Protein AF-A0A520AM72-F1 (afdb_monomer_lite)

Structure (mmCIF, N/CA/C/O backbone):
data_AF-A0A520AM72-F1
#
_entry.id   AF-A0A520AM72-F1
#
loop_
_atom_site.group_PDB
_atom_site.id
_atom_site.type_symbol
_atom_site.label_atom_id
_atom_site.label_alt_id
_atom_site.label_comp_id
_atom_site.label_asym_id
_atom_site.label_entity_id
_atom_site.label_seq_id
_atom_site.pdbx_PDB_ins_code
_atom_site.Cartn_x
_atom_site.Cartn_y
_atom_site.Cartn_z
_atom_site.occupancy
_atom_site.B_iso_or_equiv
_atom_site.auth_seq_id
_atom_site.auth_comp_id
_atom_site.auth_asym_id
_atom_site.auth_atom_id
_atom_site.pdbx_PDB_model_num
ATOM 1 N N . LEU A 1 1 ? 6.305 1.285 -14.650 1.00 47.38 1 LEU A N 1
ATOM 2 C CA . LEU A 1 1 ? 7.016 0.150 -15.272 1.00 47.38 1 LEU A CA 1
ATOM 3 C C . LEU A 1 1 ? 8.089 0.699 -16.188 1.00 47.38 1 LEU A C 1
ATOM 5 O O . LEU A 1 1 ? 7.804 1.545 -17.027 1.00 47.38 1 LEU A O 1
ATOM 9 N N . VAL A 1 2 ? 9.325 0.307 -15.918 1.00 43.81 2 VAL A N 1
ATOM 10 C CA . VAL A 1 2 ? 10.509 0.691 -16.690 1.00 43.81 2 VAL A CA 1
ATOM 11 C C . VAL A 1 2 ? 10.411 -0.050 -18.014 1.00 43.81 2 VAL A C 1
ATOM 13 O O . VAL A 1 2 ? 10.198 -1.259 -17.993 1.00 43.81 2 VAL A O 1
ATOM 16 N N . GLY A 1 3 ? 10.439 0.654 -19.143 1.00 50.91 3 GLY A N 1
ATOM 17 C CA . GLY A 1 3 ? 10.278 -0.025 -20.426 1.00 50.91 3 GLY A CA 1
ATOM 18 C C . GLY A 1 3 ? 11.421 -0.988 -20.712 1.00 50.91 3 GLY A C 1
ATOM 19 O O . GLY A 1 3 ? 12.532 -0.843 -20.198 1.00 50.91 3 GLY A O 1
ATOM 20 N N . THR A 1 4 ? 11.113 -1.985 -21.527 1.00 55.72 4 THR A N 1
ATOM 21 C CA . THR A 1 4 ? 12.073 -2.993 -21.966 1.00 55.72 4 THR A CA 1
ATOM 22 C C . THR A 1 4 ? 12.880 -2.426 -23.128 1.00 55.72 4 THR A C 1
ATOM 24 O O . THR A 1 4 ? 12.304 -1.899 -24.081 1.00 55.72 4 THR A O 1
ATOM 27 N N . ILE A 1 5 ? 14.210 -2.524 -23.054 1.00 52.56 5 ILE A N 1
ATOM 28 C CA . ILE A 1 5 ? 15.082 -2.273 -24.205 1.00 52.56 5 ILE A CA 1
ATOM 29 C C . ILE A 1 5 ? 15.359 -3.601 -24.890 1.00 52.56 5 ILE A C 1
ATOM 31 O O . ILE A 1 5 ? 15.823 -4.545 -24.253 1.00 52.56 5 ILE A O 1
ATOM 35 N N . VAL A 1 6 ? 15.103 -3.643 -26.193 1.00 55.22 6 VAL A N 1
ATOM 36 C CA . VAL A 1 6 ? 15.350 -4.807 -27.040 1.00 55.22 6 VAL A CA 1
ATOM 37 C C . VAL A 1 6 ? 16.524 -4.483 -27.952 1.00 55.22 6 VAL A C 1
ATOM 39 O O . VAL A 1 6 ? 16.457 -3.572 -28.777 1.00 55.22 6 VAL A O 1
ATOM 42 N N . ILE A 1 7 ? 17.627 -5.214 -27.794 1.00 53.94 7 ILE A N 1
ATOM 43 C CA . ILE A 1 7 ? 18.828 -5.036 -28.614 1.00 53.94 7 ILE A CA 1
ATOM 44 C C . ILE A 1 7 ? 18.914 -6.220 -29.572 1.00 53.94 7 ILE A C 1
ATOM 46 O O . ILE A 1 7 ? 19.130 -7.347 -29.137 1.00 53.94 7 ILE A O 1
ATOM 50 N N . ASN A 1 8 ? 18.761 -5.969 -30.876 1.00 53.03 8 ASN A N 1
ATOM 51 C CA . ASN A 1 8 ? 19.002 -6.979 -31.904 1.00 53.03 8 ASN A CA 1
ATOM 52 C C . ASN A 1 8 ? 20.396 -6.766 -32.526 1.00 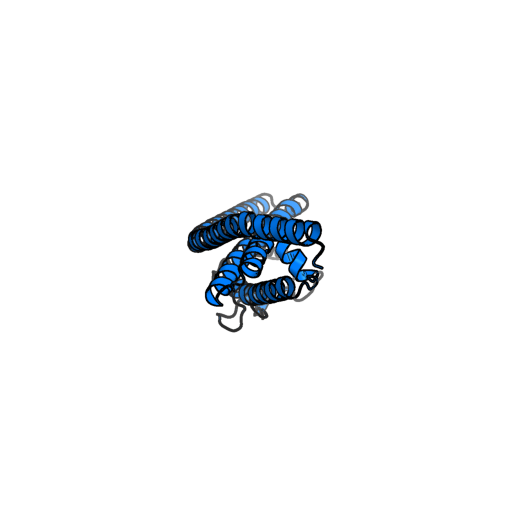53.03 8 ASN A C 1
ATOM 54 O O . ASN A 1 8 ? 20.559 -5.868 -33.353 1.00 53.03 8 ASN A O 1
ATOM 58 N N . PRO A 1 9 ? 21.400 -7.594 -32.188 1.00 50.09 9 PRO A N 1
ATOM 59 C CA . PRO A 1 9 ? 22.767 -7.428 -32.683 1.00 50.09 9 PRO A CA 1
ATOM 60 C C . PRO A 1 9 ? 22.951 -7.800 -34.166 1.00 50.09 9 PRO A C 1
ATOM 62 O O . PRO A 1 9 ? 24.018 -7.550 -34.719 1.00 50.09 9 PRO A O 1
ATOM 65 N N . LYS A 1 10 ? 21.951 -8.409 -34.823 1.00 51.31 10 LYS A N 1
ATOM 66 C CA . LYS A 1 10 ? 21.994 -8.772 -36.256 1.00 51.31 10 LYS A CA 1
ATOM 67 C C . LYS A 1 10 ? 21.312 -7.749 -37.166 1.00 51.31 10 LYS A C 1
ATOM 69 O O . LYS A 1 10 ? 21.341 -7.910 -38.385 1.00 51.31 10 LYS A O 1
ATOM 74 N N . ALA A 1 11 ? 20.668 -6.735 -36.599 1.00 52.75 11 ALA A N 1
ATOM 75 C CA . ALA A 1 11 ? 20.042 -5.683 -37.379 1.00 52.75 11 ALA A CA 1
ATOM 76 C C . ALA A 1 11 ? 21.116 -4.716 -37.930 1.00 52.75 11 ALA A C 1
ATOM 78 O O . ALA A 1 11 ? 22.141 -4.510 -37.275 1.00 52.75 11 ALA A O 1
ATOM 79 N N . PRO A 1 12 ? 20.932 -4.143 -39.137 1.00 45.81 12 PRO A N 1
ATOM 80 C CA . PRO A 1 12 ? 21.894 -3.201 -39.699 1.00 45.81 12 PRO A CA 1
ATOM 81 C C . PRO A 1 12 ? 22.111 -2.021 -38.740 1.00 45.81 12 PRO A C 1
ATOM 83 O O . PRO A 1 12 ? 21.188 -1.619 -38.030 1.00 45.81 12 PRO A O 1
ATOM 86 N N . ALA A 1 13 ? 23.354 -1.530 -38.696 1.00 41.31 13 ALA A N 1
ATOM 87 C CA . ALA A 1 13 ? 23.869 -0.588 -37.702 1.00 41.31 13 ALA A CA 1
ATOM 88 C C . ALA A 1 13 ? 22.845 0.483 -37.274 1.00 41.31 13 ALA A C 1
ATOM 90 O O . ALA A 1 13 ? 22.350 1.244 -38.104 1.00 41.31 13 ALA A O 1
ATOM 91 N N . GLY A 1 14 ? 22.551 0.537 -35.970 1.00 47.72 14 GLY A N 1
ATOM 92 C CA . GLY A 1 14 ? 21.686 1.557 -35.366 1.00 47.72 14 GLY A CA 1
ATOM 93 C C . GLY A 1 14 ? 20.231 1.151 -35.103 1.00 47.72 14 GLY A C 1
ATOM 94 O O . GLY A 1 14 ? 19.460 1.971 -34.611 1.00 47.72 14 GLY A O 1
ATOM 95 N N . ALA A 1 15 ? 19.824 -0.091 -35.371 1.00 43.62 15 ALA A N 1
ATOM 96 C CA . ALA A 1 15 ? 18.464 -0.540 -35.072 1.00 43.62 15 ALA A CA 1
ATOM 97 C C . ALA A 1 15 ? 18.284 -0.890 -33.584 1.00 43.62 15 ALA A C 1
ATOM 99 O O . ALA A 1 15 ? 18.264 -2.050 -33.168 1.00 43.62 15 ALA A O 1
ATOM 100 N N . ILE A 1 16 ? 18.104 0.152 -32.781 1.00 45.25 16 ILE A N 1
ATOM 101 C CA . ILE A 1 16 ? 17.374 0.068 -31.520 1.00 45.25 16 ILE A CA 1
ATOM 102 C C . ILE A 1 16 ? 15.968 -0.416 -31.891 1.00 45.25 16 ILE A C 1
ATOM 104 O O . ILE A 1 16 ? 15.215 0.317 -32.535 1.00 45.25 16 ILE A O 1
ATOM 108 N N . VAL A 1 17 ? 15.600 -1.646 -31.528 1.00 48.41 17 VAL A N 1
ATOM 109 C CA . VAL A 1 17 ? 14.193 -2.050 -31.600 1.00 48.41 17 VAL A CA 1
ATOM 110 C C . VAL A 1 17 ? 13.544 -1.358 -30.408 1.00 48.41 17 VAL A C 1
ATOM 112 O O . VAL A 1 17 ? 13.888 -1.633 -29.262 1.00 48.41 17 VAL A O 1
ATOM 115 N N . GLY A 1 18 ? 12.765 -0.322 -30.717 1.00 51.56 18 GLY A N 1
ATOM 116 C CA . GLY A 1 18 ? 12.435 0.779 -29.819 1.00 51.56 18 GLY A CA 1
ATOM 117 C C . GLY A 1 18 ? 11.923 0.403 -28.429 1.00 51.56 18 GLY A C 1
ATOM 118 O O . GLY A 1 18 ? 11.493 -0.712 -28.146 1.00 51.56 18 GLY A O 1
ATOM 119 N N . PHE A 1 19 ? 11.937 1.408 -27.556 1.00 45.66 19 PHE A N 1
ATOM 120 C CA . PHE A 1 19 ? 11.311 1.347 -26.244 1.00 45.66 19 PHE A CA 1
ATOM 121 C C . PHE A 1 19 ? 9.829 0.991 -26.384 1.00 45.66 19 PHE A C 1
ATOM 123 O O . PHE A 1 19 ? 9.028 1.784 -26.876 1.00 45.66 19 PHE A O 1
ATOM 130 N N . VAL A 1 20 ? 9.459 -0.180 -25.884 1.00 52.84 20 VAL A N 1
ATOM 131 C CA . VAL A 1 20 ? 8.067 -0.527 -25.616 1.00 52.84 20 VAL A CA 1
ATOM 132 C C . VAL A 1 20 ? 7.936 -0.558 -24.105 1.00 52.84 20 VAL A C 1
ATOM 134 O O . VAL A 1 20 ? 8.040 -1.585 -23.436 1.00 52.84 20 VAL A O 1
ATOM 137 N N . GLY A 1 21 ? 7.810 0.629 -23.538 1.00 50.28 21 GLY A N 1
ATOM 138 C CA . GLY A 1 21 ? 7.417 0.780 -22.155 1.00 50.28 21 GLY A CA 1
ATOM 139 C C . GLY A 1 21 ? 6.032 1.374 -22.138 1.00 50.28 21 GLY A C 1
ATOM 140 O O . GLY A 1 21 ? 5.840 2.472 -22.668 1.00 50.28 21 GLY A O 1
ATOM 141 N N . PRO A 1 22 ? 5.062 0.729 -21.489 1.00 49.03 22 PRO A N 1
ATOM 142 C CA . PRO A 1 22 ? 3.846 1.426 -21.205 1.00 49.03 22 PRO A CA 1
ATOM 143 C C . PRO A 1 22 ? 4.160 2.297 -19.981 1.00 49.03 22 PRO A C 1
ATOM 145 O O . PRO A 1 22 ? 4.030 1.917 -18.820 1.00 49.03 22 PRO A O 1
ATOM 148 N N . ALA A 1 23 ? 4.611 3.516 -20.267 1.00 51.47 23 ALA A N 1
ATOM 149 C CA . ALA A 1 23 ? 4.392 4.646 -19.377 1.00 51.47 23 ALA A CA 1
ATOM 150 C C . ALA A 1 23 ? 2.932 5.134 -19.485 1.00 51.47 23 ALA A C 1
ATOM 152 O O . ALA A 1 23 ? 2.656 6.283 -19.152 1.00 51.47 23 ALA A O 1
ATOM 153 N N . GLU A 1 24 ? 2.012 4.295 -19.967 1.00 59.22 24 GLU A N 1
ATOM 154 C CA . GLU A 1 24 ? 0.586 4.581 -20.029 1.00 59.22 24 GLU A CA 1
ATOM 155 C C . GLU A 1 24 ? -0.032 4.459 -18.637 1.00 59.22 24 GLU A C 1
ATOM 157 O O . GLU A 1 24 ? 0.213 3.488 -17.915 1.00 59.22 24 GLU A O 1
ATOM 162 N N . ASP A 1 25 ? -0.867 5.437 -18.278 1.00 62.88 25 ASP A N 1
ATOM 163 C CA . ASP A 1 25 ? -1.688 5.394 -17.061 1.00 62.88 25 ASP A CA 1
ATOM 164 C C . ASP A 1 25 ? -2.482 4.081 -16.972 1.00 62.88 25 ASP A C 1
ATOM 166 O O . ASP A 1 25 ? -2.641 3.537 -15.884 1.00 62.88 25 ASP A O 1
ATOM 170 N N . ALA A 1 26 ? -2.855 3.507 -18.122 1.00 66.81 26 ALA A N 1
ATOM 171 C CA . ALA A 1 26 ? -3.554 2.232 -18.235 1.00 66.81 26 ALA A CA 1
ATOM 172 C C . ALA A 1 26 ? -2.883 1.084 -17.463 1.00 66.81 26 ALA A C 1
ATOM 174 O O . ALA A 1 26 ? -3.583 0.240 -16.916 1.00 66.81 26 ALA A O 1
ATOM 175 N N . VAL A 1 27 ? -1.551 1.051 -17.356 1.00 70.81 27 VAL A N 1
ATOM 176 C CA . VAL A 1 27 ? -0.841 -0.022 -16.638 1.00 70.81 27 VAL A CA 1
ATOM 177 C C . VAL A 1 27 ? -0.893 0.173 -15.136 1.00 70.81 27 VAL A C 1
ATOM 179 O O . VAL A 1 27 ? -1.081 -0.783 -14.395 1.00 70.81 27 VAL A O 1
ATOM 182 N N . VAL A 1 28 ? -0.704 1.411 -14.676 1.00 71.62 28 VAL A N 1
ATOM 183 C CA . VAL A 1 28 ? -0.787 1.744 -13.250 1.00 71.62 28 VAL A CA 1
ATOM 184 C C . VAL A 1 28 ? -2.216 1.503 -12.774 1.00 71.62 28 VAL A C 1
ATOM 186 O O . VAL A 1 28 ? -2.415 0.838 -11.762 1.00 71.62 28 VAL A O 1
ATOM 189 N N . THR A 1 29 ? -3.204 1.936 -13.557 1.00 73.19 29 THR A N 1
ATOM 190 C CA . THR A 1 29 ? -4.618 1.632 -13.329 1.00 73.19 29 THR A CA 1
ATOM 191 C C . THR A 1 29 ? -4.876 0.127 -13.353 1.00 73.19 29 THR A C 1
ATOM 193 O O . THR A 1 29 ? -5.493 -0.382 -12.428 1.00 73.19 29 THR A O 1
ATOM 196 N N . ALA A 1 30 ? -4.341 -0.620 -14.321 1.00 75.19 30 ALA A N 1
ATOM 197 C CA . ALA A 1 30 ? -4.505 -2.074 -14.369 1.00 75.19 30 ALA A CA 1
ATOM 198 C C . ALA A 1 30 ? -3.874 -2.801 -13.169 1.00 75.19 30 ALA A C 1
ATOM 200 O O . ALA A 1 30 ? -4.391 -3.826 -12.736 1.00 75.19 30 ALA A O 1
ATOM 201 N N . LEU A 1 31 ? -2.777 -2.291 -12.605 1.00 76.88 31 LEU A N 1
ATOM 202 C CA . LEU A 1 31 ? -2.176 -2.849 -11.389 1.00 76.88 31 LEU A CA 1
ATOM 203 C C . LEU A 1 31 ? -2.987 -2.497 -10.130 1.00 76.88 31 LEU A C 1
ATOM 205 O O . LEU A 1 31 ? -3.119 -3.328 -9.230 1.00 76.88 31 LEU A O 1
ATOM 209 N N . LEU A 1 32 ? -3.540 -1.283 -10.060 1.00 78.00 32 LEU A N 1
ATOM 210 C CA . LEU A 1 32 ? -4.334 -0.820 -8.919 1.00 78.00 32 LEU A CA 1
ATOM 211 C C . LEU A 1 32 ? -5.743 -1.427 -8.892 1.00 78.00 32 LEU A C 1
ATOM 213 O O . LEU A 1 32 ? -6.182 -1.873 -7.831 1.00 78.00 32 LEU A O 1
ATOM 217 N N . ASP A 1 33 ? -6.411 -1.491 -10.042 1.00 77.56 33 ASP A N 1
ATOM 218 C CA . ASP A 1 33 ? -7.829 -1.852 -10.182 1.00 77.56 33 ASP A CA 1
ATOM 219 C C . ASP A 1 33 ? -8.050 -3.229 -10.826 1.00 77.56 33 ASP A C 1
ATOM 221 O O . ASP A 1 33 ? -9.124 -3.814 -10.691 1.00 77.56 33 ASP A O 1
ATOM 225 N N . GLY A 1 34 ? -7.012 -3.810 -11.430 1.00 73.00 34 GLY A N 1
ATOM 226 C CA . GLY A 1 34 ? -7.108 -5.045 -12.205 1.00 73.00 34 GLY A CA 1
ATOM 227 C C . GLY A 1 34 ? -7.431 -4.766 -13.674 1.00 73.00 34 GLY A C 1
ATOM 228 O O . GLY A 1 34 ? -7.715 -3.638 -14.077 1.00 73.00 34 GLY A O 1
ATOM 229 N N . THR A 1 35 ? -7.388 -5.804 -14.510 1.00 68.06 35 THR A N 1
ATOM 230 C CA . THR A 1 35 ? -7.669 -5.682 -15.957 1.00 68.06 35 THR A CA 1
ATOM 231 C C . THR A 1 35 ? -9.119 -6.008 -16.313 1.00 68.06 35 THR A C 1
ATOM 233 O O . THR A 1 35 ? -9.476 -5.996 -17.486 1.00 68.06 35 THR A O 1
ATOM 236 N N . THR A 1 36 ? -9.970 -6.308 -15.327 1.00 61.28 36 THR A N 1
ATOM 237 C CA . THR A 1 36 ? -11.375 -6.705 -15.532 1.00 61.28 36 THR A CA 1
ATOM 238 C C . THR A 1 36 ? -12.307 -5.536 -15.847 1.00 61.28 36 THR A C 1
ATOM 240 O O . THR A 1 36 ? -13.358 -5.750 -16.444 1.00 61.28 36 THR A O 1
ATOM 243 N N . THR A 1 37 ? -11.937 -4.309 -15.475 1.00 56.50 37 THR A N 1
ATOM 244 C CA . THR A 1 37 ? -12.760 -3.099 -15.662 1.00 56.50 37 THR A CA 1
ATOM 245 C C . THR A 1 37 ? -12.100 -2.041 -16.552 1.00 56.50 37 THR A C 1
ATOM 247 O O . THR A 1 37 ? -12.641 -0.946 -16.692 1.00 56.50 37 THR A O 1
ATOM 250 N N . GLY A 1 38 ? -10.937 -2.337 -17.145 1.00 59.91 38 GLY A N 1
ATOM 251 C CA . GLY A 1 38 ? -10.097 -1.361 -17.848 1.00 59.91 38 GLY A CA 1
ATOM 252 C C . GLY A 1 38 ? -9.656 -1.784 -19.250 1.00 59.91 38 GLY A C 1
ATOM 253 O O . GLY A 1 38 ? -9.927 -2.891 -19.712 1.00 59.91 38 GLY A O 1
ATOM 254 N N . THR A 1 39 ? -8.959 -0.873 -19.934 1.00 59.47 39 THR A N 1
ATOM 255 C CA . THR A 1 39 ? -8.360 -1.117 -21.253 1.00 59.47 39 THR A CA 1
ATOM 256 C C . THR A 1 39 ? -7.348 -2.266 -21.168 1.00 59.47 39 THR A C 1
ATOM 258 O O . THR A 1 39 ? -6.504 -2.252 -20.268 1.00 59.47 39 THR A O 1
ATOM 261 N N . PRO A 1 40 ? -7.384 -3.248 -22.088 1.00 65.25 40 PRO A N 1
ATOM 262 C CA . PRO A 1 40 ? -6.429 -4.349 -22.095 1.00 65.25 40 PRO A CA 1
ATOM 263 C C . PRO A 1 40 ? -5.004 -3.816 -22.247 1.00 65.25 40 PRO A C 1
ATOM 265 O O . PRO A 1 40 ? -4.650 -3.215 -23.262 1.00 65.25 40 PRO A O 1
ATOM 268 N N . VAL A 1 41 ? -4.183 -4.051 -21.226 1.00 70.12 41 VAL A N 1
ATOM 269 C CA . VAL A 1 41 ? -2.775 -3.655 -21.222 1.00 70.12 41 VAL A CA 1
ATOM 270 C C . VAL A 1 41 ? -1.971 -4.708 -21.963 1.00 70.12 41 VAL A C 1
ATOM 272 O O . VAL A 1 41 ? -1.999 -5.887 -21.609 1.00 70.12 41 VAL A O 1
ATOM 275 N N . LYS A 1 42 ? -1.239 -4.285 -22.989 1.00 72.81 42 LYS A N 1
ATOM 276 C CA . LYS A 1 42 ? -0.311 -5.151 -23.710 1.00 72.81 42 LYS A CA 1
ATOM 277 C C . LYS A 1 42 ? 1.064 -5.084 -23.062 1.00 72.81 42 LYS A C 1
ATOM 279 O O . LYS A 1 42 ? 1.596 -4.004 -22.815 1.00 72.81 42 LYS A O 1
ATOM 284 N N . ILE A 1 43 ? 1.625 -6.251 -22.790 1.00 72.31 43 ILE A N 1
ATOM 285 C CA . ILE A 1 43 ? 2.997 -6.428 -22.337 1.00 72.31 43 ILE A CA 1
ATOM 286 C C . ILE A 1 43 ? 3.760 -7.224 -23.384 1.00 72.31 43 ILE A C 1
ATOM 288 O O . ILE A 1 43 ? 3.179 -7.984 -24.157 1.00 72.31 43 ILE A O 1
ATOM 292 N N . LEU A 1 44 ? 5.073 -7.053 -23.399 1.00 74.06 44 LEU A N 1
ATOM 293 C CA . LEU A 1 44 ? 5.932 -7.884 -24.222 1.00 74.06 44 LEU A CA 1
ATOM 294 C C . LEU A 1 44 ? 6.338 -9.131 -23.455 1.00 74.06 44 LEU A C 1
ATOM 296 O O . LEU A 1 44 ? 6.688 -9.059 -22.275 1.00 74.06 44 LEU A O 1
ATOM 300 N N . HIS A 1 45 ? 6.321 -10.254 -24.155 1.00 72.88 45 HIS A N 1
ATOM 301 C CA . HIS A 1 45 ? 6.717 -11.555 -23.656 1.00 72.88 45 HIS A CA 1
ATOM 302 C C . HIS A 1 45 ? 7.769 -12.162 -24.589 1.00 72.88 45 HIS A C 1
ATOM 304 O O . HIS A 1 45 ? 7.644 -12.082 -25.813 1.00 72.88 45 HIS A O 1
ATOM 310 N N . CYS A 1 46 ? 8.816 -12.742 -24.005 1.00 73.25 46 CYS A N 1
ATOM 311 C CA . CYS A 1 46 ? 9.756 -13.576 -24.746 1.00 73.25 46 CYS A CA 1
ATOM 312 C C . CYS A 1 46 ? 9.059 -14.881 -25.128 1.00 73.25 46 CYS A C 1
ATOM 314 O O . CYS A 1 46 ? 8.411 -15.484 -24.279 1.00 73.25 46 CYS A O 1
ATOM 316 N N . ASP A 1 47 ? 9.212 -15.327 -26.369 1.00 73.94 47 ASP A N 1
ATOM 317 C CA . ASP A 1 47 ? 8.789 -16.665 -26.789 1.00 73.94 47 ASP A CA 1
ATOM 318 C C . ASP A 1 47 ? 9.528 -17.782 -26.025 1.00 73.94 47 ASP A C 1
ATOM 320 O O . ASP A 1 47 ? 8.924 -18.789 -25.657 1.00 73.94 47 ASP A O 1
ATOM 324 N N . GLU A 1 48 ? 10.817 -17.575 -25.740 1.00 69.62 48 GLU A N 1
ATOM 325 C CA . GLU A 1 48 ? 11.696 -18.521 -25.051 1.00 69.62 48 GLU A CA 1
ATOM 326 C C . GLU A 1 48 ? 12.525 -17.845 -23.941 1.00 69.62 48 GLU A C 1
ATOM 328 O O . GLU A 1 48 ? 12.921 -16.682 -24.048 1.00 69.62 48 GLU A O 1
ATOM 333 N N . SER A 1 49 ? 12.828 -18.584 -22.865 1.00 68.00 49 SER A N 1
ATOM 334 C CA . SER A 1 49 ? 13.481 -18.045 -21.659 1.00 68.00 49 SER A CA 1
ATOM 335 C C . SER A 1 49 ? 14.990 -17.819 -21.777 1.00 68.00 49 SER A C 1
ATOM 337 O O . SER A 1 49 ? 15.535 -17.045 -20.996 1.00 68.00 49 SER A O 1
ATOM 339 N N . GLU A 1 50 ? 15.674 -18.509 -22.695 1.00 63.53 50 GLU A N 1
ATOM 340 C CA . GLU A 1 50 ? 17.140 -18.447 -22.795 1.00 63.53 50 GLU A CA 1
ATOM 341 C C . GLU A 1 50 ? 17.625 -17.399 -23.797 1.00 63.53 50 GLU A C 1
ATOM 343 O O . GLU A 1 50 ? 18.426 -16.535 -23.449 1.00 63.53 50 GLU A O 1
ATOM 348 N N . ALA A 1 51 ? 17.146 -17.463 -25.043 1.00 64.00 51 ALA A N 1
ATOM 349 C CA . ALA A 1 51 ? 17.646 -16.604 -26.111 1.00 64.00 51 ALA A CA 1
ATOM 350 C C . ALA A 1 51 ? 16.814 -15.320 -26.294 1.00 64.00 51 ALA A C 1
ATOM 352 O O . ALA A 1 51 ? 17.372 -14.317 -26.735 1.00 64.00 51 ALA A O 1
ATOM 353 N N . CYS A 1 52 ? 15.509 -15.346 -25.965 1.00 68.19 52 CYS A N 1
ATOM 354 C CA . CYS A 1 52 ? 14.539 -14.249 -26.138 1.00 68.19 52 CYS A CA 1
ATOM 355 C C . CYS A 1 52 ? 14.776 -13.425 -27.424 1.00 68.19 52 CYS A C 1
ATOM 357 O O . CYS A 1 52 ? 14.897 -12.199 -27.402 1.00 68.19 52 CYS A O 1
ATOM 359 N N . LEU A 1 53 ? 14.913 -14.113 -28.563 1.00 69.62 53 LEU A N 1
ATOM 360 C CA . LEU A 1 53 ? 15.243 -13.470 -29.840 1.00 69.62 53 LEU A CA 1
ATOM 361 C C . LEU A 1 53 ? 13.999 -12.996 -30.600 1.00 69.62 53 LEU A C 1
ATOM 363 O O . LEU A 1 53 ? 14.132 -12.126 -31.462 1.00 69.62 53 LEU A O 1
ATOM 367 N N . ASN A 1 54 ? 12.807 -13.51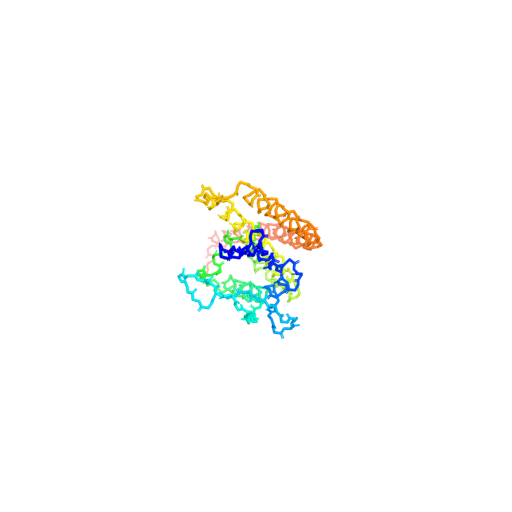3 -30.270 1.00 65.56 54 ASN A N 1
ATOM 368 C CA . ASN A 1 54 ? 11.543 -13.022 -30.810 1.00 65.56 54 ASN A CA 1
ATOM 369 C C . ASN A 1 54 ? 10.596 -12.637 -29.672 1.00 65.56 54 ASN A C 1
ATOM 371 O O . ASN A 1 54 ? 10.228 -13.442 -28.820 1.00 65.56 54 ASN A O 1
ATOM 375 N N . MET A 1 55 ? 10.162 -11.382 -29.670 1.00 69.56 55 MET A N 1
ATOM 376 C CA . MET A 1 55 ? 9.206 -10.895 -28.683 1.00 69.56 55 MET A CA 1
ATOM 377 C C . MET A 1 55 ? 7.803 -10.890 -29.266 1.00 69.56 55 MET A C 1
ATOM 379 O O . MET A 1 55 ? 7.581 -10.450 -30.393 1.00 69.56 55 MET A O 1
ATOM 383 N N . THR A 1 56 ? 6.853 -11.364 -28.471 1.00 74.88 56 THR A N 1
ATOM 384 C CA . THR A 1 56 ? 5.430 -11.375 -28.802 1.00 74.88 56 THR A CA 1
ATOM 385 C C . THR A 1 56 ? 4.670 -10.447 -27.860 1.00 74.88 56 THR A C 1
ATOM 387 O O . THR A 1 56 ? 5.086 -10.203 -26.726 1.00 74.88 56 THR A O 1
ATOM 390 N N . GLU A 1 57 ? 3.561 -9.881 -28.335 1.00 74.75 57 GLU A N 1
ATOM 391 C CA . GLU A 1 57 ? 2.650 -9.130 -27.475 1.00 74.75 57 GLU A CA 1
ATOM 392 C C . GLU A 1 57 ? 1.708 -10.098 -26.763 1.00 74.75 57 GLU A C 1
ATOM 394 O O . GLU A 1 57 ? 1.020 -10.897 -27.399 1.00 74.75 57 GLU A O 1
ATOM 399 N N . GLN A 1 58 ? 1.621 -9.977 -25.443 1.00 75.69 58 GLN A N 1
ATOM 400 C CA . GLN A 1 58 ? 0.634 -10.668 -24.632 1.00 75.69 58 GLN A CA 1
ATOM 401 C C . GLN A 1 58 ? -0.244 -9.643 -23.917 1.00 75.69 58 GLN A C 1
ATOM 403 O O . GLN A 1 58 ? 0.229 -8.633 -23.398 1.00 75.69 58 GLN A O 1
ATOM 408 N N . THR A 1 59 ? -1.547 -9.901 -23.861 1.00 76.00 59 THR A N 1
ATOM 409 C CA . THR A 1 59 ? -2.445 -9.110 -23.019 1.00 76.00 59 THR A CA 1
ATOM 410 C C . THR A 1 59 ? -2.280 -9.528 -21.564 1.00 76.00 59 THR A C 1
ATOM 412 O O . THR A 1 59 ? -2.429 -10.704 -21.226 1.00 76.00 59 THR A O 1
ATOM 415 N N . LEU A 1 60 ? -1.997 -8.558 -20.698 1.00 72.50 60 LEU A N 1
ATOM 416 C CA . LEU A 1 60 ? -1.974 -8.757 -19.260 1.00 72.50 60 LEU A CA 1
ATOM 417 C C . LEU A 1 60 ? -3.386 -9.116 -18.784 1.00 72.50 60 LEU A C 1
ATOM 419 O O . LEU A 1 60 ? -4.328 -8.351 -18.979 1.00 72.50 60 LEU A O 1
ATOM 423 N N . GLN A 1 61 ? -3.515 -10.277 -18.149 1.00 69.25 61 GLN A N 1
ATOM 424 C CA . GLN A 1 61 ? -4.710 -10.684 -17.414 1.00 69.25 61 GLN A CA 1
ATOM 425 C C . GLN A 1 61 ? -4.386 -10.544 -15.925 1.00 69.25 61 GLN A C 1
ATOM 427 O O . GLN A 1 61 ? -3.938 -11.494 -15.284 1.00 69.25 61 GLN A O 1
ATOM 432 N N . ALA A 1 62 ? -4.500 -9.330 -15.386 1.00 63.16 62 ALA A N 1
ATOM 433 C CA . ALA A 1 62 ? -4.311 -9.116 -13.959 1.00 63.16 62 ALA A CA 1
ATOM 434 C C . ALA A 1 62 ? -5.564 -9.591 -13.208 1.00 63.16 62 ALA A C 1
ATOM 436 O O . ALA A 1 62 ? -6.689 -9.297 -13.614 1.00 63.16 62 ALA A O 1
ATOM 437 N N . GLY A 1 63 ? -5.357 -10.329 -12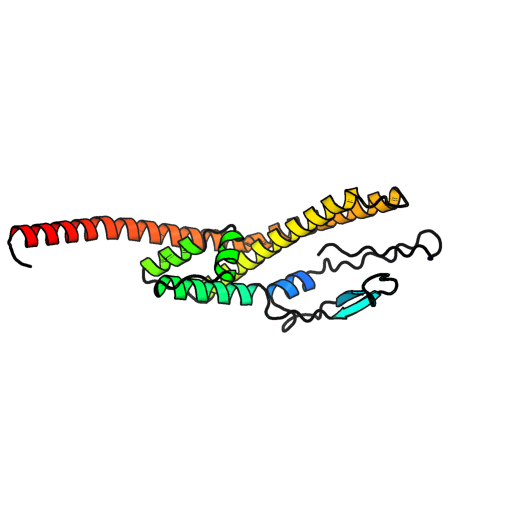.113 1.00 66.88 63 GLY A N 1
ATOM 438 C CA . GLY A 1 63 ? -6.417 -10.706 -11.172 1.00 66.88 63 GLY A CA 1
ATOM 439 C C . GLY A 1 63 ? -7.033 -9.488 -10.456 1.00 66.88 63 GLY A C 1
ATOM 440 O O . GLY A 1 63 ? -6.907 -8.363 -10.941 1.00 66.88 63 GLY A O 1
ATOM 441 N N . PRO A 1 64 ? -7.699 -9.664 -9.296 1.00 71.56 64 PRO A N 1
ATOM 442 C CA . PRO A 1 64 ? -8.241 -8.526 -8.555 1.00 71.56 64 PRO A CA 1
ATOM 443 C C . PRO A 1 64 ? -7.136 -7.497 -8.283 1.00 71.56 64 PRO A C 1
ATOM 445 O O . PRO A 1 64 ? -6.050 -7.858 -7.821 1.00 71.56 64 PRO A O 1
ATOM 448 N N . GLY A 1 65 ? -7.416 -6.230 -8.602 1.00 82.75 65 GLY A N 1
ATOM 449 C CA . GLY A 1 65 ? -6.467 -5.133 -8.445 1.00 82.75 65 GLY A CA 1
ATOM 450 C C . GLY A 1 65 ? -5.939 -4.997 -7.022 1.00 82.75 65 GLY A C 1
ATOM 451 O O . GLY A 1 65 ? -6.573 -5.427 -6.049 1.00 82.75 65 GLY A O 1
ATOM 452 N N . LEU A 1 66 ? -4.774 -4.363 -6.890 1.00 85.75 66 LEU A N 1
ATOM 453 C CA . LEU A 1 66 ? -4.109 -4.166 -5.606 1.00 85.75 66 LEU A CA 1
ATOM 454 C C . LEU A 1 66 ? -5.022 -3.491 -4.565 1.00 85.75 66 LEU A C 1
ATOM 456 O O . LEU A 1 66 ? -5.002 -3.901 -3.405 1.00 85.75 66 LEU A O 1
ATOM 460 N N . ARG A 1 67 ? -5.879 -2.539 -4.973 1.00 87.19 67 ARG A N 1
ATOM 461 C CA . ARG A 1 67 ? -6.864 -1.889 -4.086 1.00 87.19 67 ARG A CA 1
ATOM 462 C C . ARG A 1 67 ? -7.838 -2.895 -3.474 1.00 87.19 67 ARG A C 1
ATOM 464 O O . ARG A 1 67 ? -8.032 -2.899 -2.262 1.00 87.19 67 ARG A O 1
ATOM 471 N N . SER A 1 68 ? -8.411 -3.783 -4.288 1.00 89.12 68 SER A N 1
ATOM 472 C CA . SER A 1 68 ? -9.355 -4.809 -3.823 1.00 89.12 68 SER A CA 1
ATOM 473 C C . SER A 1 68 ? -8.679 -5.802 -2.877 1.00 89.12 68 SER A C 1
ATOM 475 O O . SER A 1 68 ? -9.208 -6.105 -1.805 1.00 89.12 68 SER A O 1
ATOM 477 N N . LYS A 1 69 ? -7.465 -6.246 -3.226 1.00 89.81 69 LYS A N 1
ATOM 478 C CA . LYS A 1 69 ? -6.682 -7.157 -2.387 1.00 89.81 69 LYS A CA 1
ATOM 479 C C . LYS A 1 69 ? -6.353 -6.534 -1.028 1.00 89.81 69 LYS A C 1
ATOM 481 O O . LYS A 1 69 ? -6.512 -7.186 0.000 1.00 89.81 69 LYS A O 1
ATOM 486 N N . ILE A 1 70 ? -5.918 -5.275 -1.014 1.00 91.62 70 ILE A N 1
ATOM 487 C CA . ILE A 1 70 ? -5.592 -4.557 0.223 1.00 91.62 70 ILE A CA 1
ATOM 488 C C . ILE A 1 70 ? -6.841 -4.291 1.052 1.00 91.62 70 ILE A C 1
ATOM 490 O O . ILE A 1 70 ? -6.792 -4.502 2.259 1.00 91.62 70 ILE A O 1
ATOM 494 N N . LYS A 1 71 ? -7.965 -3.912 0.433 1.00 91.94 71 LYS A N 1
ATOM 495 C CA . LYS A 1 71 ? -9.238 -3.760 1.146 1.00 91.94 71 LYS A CA 1
ATOM 496 C C . LYS A 1 71 ? -9.606 -5.044 1.889 1.00 91.94 71 LYS A C 1
ATOM 498 O O . LYS A 1 71 ? -9.856 -4.991 3.087 1.00 91.94 71 LYS A O 1
ATOM 503 N N . GLY A 1 72 ? -9.542 -6.193 1.212 1.00 93.06 72 GLY A N 1
ATOM 504 C CA . GLY A 1 72 ? -9.809 -7.493 1.833 1.00 93.06 72 GLY A CA 1
ATOM 505 C C . GLY A 1 72 ? -8.872 -7.809 3.005 1.00 93.06 72 GLY A C 1
ATOM 506 O O . GLY A 1 72 ? -9.324 -8.313 4.030 1.00 93.06 72 GLY A O 1
ATOM 507 N N . MET A 1 73 ? -7.586 -7.456 2.897 1.00 94.06 73 MET A N 1
ATOM 508 C CA . MET A 1 73 ? -6.640 -7.595 4.011 1.00 94.06 73 MET A CA 1
ATOM 509 C C . MET A 1 73 ? -6.967 -6.645 5.171 1.00 94.06 73 MET A C 1
ATOM 511 O O . MET A 1 73 ? -6.938 -7.077 6.316 1.00 94.06 73 MET A O 1
ATOM 515 N N . ILE A 1 74 ? -7.321 -5.382 4.912 1.00 92.50 74 ILE A N 1
ATOM 516 C CA . ILE A 1 74 ? -7.717 -4.424 5.961 1.00 92.50 74 ILE A CA 1
ATOM 517 C C . ILE A 1 74 ? -8.981 -4.906 6.685 1.00 92.50 74 ILE A C 1
ATOM 519 O O . ILE A 1 74 ? -9.021 -4.884 7.916 1.00 92.50 74 ILE A O 1
ATOM 523 N N . ASP A 1 75 ? -9.981 -5.382 5.940 1.00 92.62 75 ASP A N 1
ATOM 524 C CA . ASP A 1 75 ? -11.219 -5.938 6.495 1.00 92.62 75 ASP A CA 1
ATOM 525 C C . ASP A 1 75 ? -10.927 -7.172 7.370 1.00 92.62 75 ASP A C 1
ATOM 527 O O . ASP A 1 75 ? -11.425 -7.274 8.496 1.00 92.62 75 ASP A O 1
ATOM 531 N N . SER A 1 76 ? -10.052 -8.068 6.901 1.00 94.56 76 SER A N 1
ATOM 532 C CA . SER A 1 76 ? -9.605 -9.245 7.655 1.00 94.56 76 SER A CA 1
ATOM 533 C C . SER A 1 76 ? -8.846 -8.867 8.934 1.00 94.56 76 SER A C 1
ATOM 535 O O . SER A 1 76 ? -9.190 -9.348 10.015 1.00 94.56 76 SER A O 1
ATOM 537 N N . ILE A 1 77 ? -7.886 -7.937 8.859 1.00 93.56 77 ILE A N 1
ATOM 538 C CA . ILE A 1 77 ? -7.128 -7.440 10.020 1.00 93.56 77 ILE A CA 1
ATOM 539 C C . ILE A 1 77 ? -8.074 -6.807 11.047 1.00 93.56 77 ILE A C 1
ATOM 541 O O . ILE A 1 77 ? -7.968 -7.098 12.237 1.00 93.56 77 ILE A O 1
ATOM 545 N N . ASN A 1 78 ? -9.023 -5.973 10.611 1.00 90.94 78 ASN A N 1
ATOM 546 C CA . ASN A 1 78 ? -10.008 -5.355 11.501 1.00 90.94 78 ASN A CA 1
ATOM 547 C C . ASN A 1 78 ? -10.871 -6.412 12.211 1.00 90.94 78 ASN A C 1
ATOM 549 O O . ASN A 1 78 ? -11.100 -6.309 13.416 1.00 90.94 78 ASN A O 1
ATOM 553 N N . SER A 1 79 ? -11.309 -7.455 11.499 1.00 91.69 79 SER A N 1
ATOM 554 C CA . SER A 1 79 ? -12.023 -8.577 12.116 1.00 91.69 79 SER A CA 1
ATOM 555 C C . SER A 1 79 ? -11.154 -9.292 13.151 1.00 91.69 79 SER A C 1
ATOM 557 O O . SER A 1 79 ? -11.607 -9.522 14.270 1.00 91.69 79 SER A O 1
ATOM 559 N N . LYS A 1 80 ? -9.900 -9.605 12.806 1.00 94.31 80 LYS A N 1
ATOM 560 C CA . LYS A 1 80 ? -8.971 -10.336 13.675 1.00 94.31 80 LYS A CA 1
ATOM 561 C C . LYS A 1 80 ? -8.612 -9.562 14.940 1.00 94.31 80 LYS A C 1
ATOM 563 O O . LYS A 1 80 ? -8.605 -10.152 16.010 1.00 94.31 80 LYS A O 1
ATOM 568 N N . ILE A 1 81 ? -8.421 -8.244 14.849 1.00 91.50 81 ILE A N 1
ATOM 569 C CA . ILE A 1 81 ? -8.213 -7.374 16.019 1.00 91.50 81 ILE A CA 1
ATOM 570 C C . ILE A 1 81 ? -9.397 -7.462 16.992 1.00 91.50 81 ILE A C 1
ATOM 572 O O . ILE A 1 81 ? -9.203 -7.502 18.202 1.00 91.50 81 ILE A O 1
ATOM 576 N N . ARG A 1 82 ? -10.634 -7.504 16.484 1.00 88.62 82 ARG A N 1
ATOM 577 C CA . ARG A 1 82 ? -11.841 -7.553 17.328 1.00 88.62 82 ARG A CA 1
ATOM 578 C C . ARG A 1 82 ? -12.069 -8.909 17.975 1.00 88.62 82 ARG A C 1
ATOM 580 O O . ARG A 1 82 ? -12.606 -8.971 19.076 1.00 88.62 82 ARG A O 1
ATOM 587 N N . THR A 1 83 ? -11.716 -9.980 17.275 1.00 92.56 83 THR A N 1
ATOM 588 C CA . THR A 1 83 ? -11.863 -11.354 17.769 1.00 92.56 83 THR A CA 1
ATOM 589 C C . THR A 1 83 ? -10.617 -11.860 18.491 1.00 92.56 83 THR A C 1
ATOM 591 O O . THR A 1 83 ? -10.569 -13.043 18.811 1.00 92.56 83 THR A O 1
ATOM 594 N N . ASP A 1 84 ? -9.610 -11.005 18.688 1.00 90.75 84 ASP A N 1
ATOM 595 C CA . ASP A 1 84 ? -8.295 -11.362 19.236 1.00 90.75 84 ASP A CA 1
ATOM 596 C C . ASP A 1 84 ? -7.649 -12.564 18.512 1.00 90.75 84 ASP A C 1
ATOM 598 O O . ASP A 1 84 ? -7.057 -13.466 19.102 1.00 90.75 84 ASP A O 1
ATOM 602 N N . ALA A 1 85 ? -7.824 -12.613 17.189 1.00 94.50 85 ALA A N 1
ATOM 603 C CA . ALA A 1 85 ? -7.289 -13.664 16.337 1.00 94.50 85 ALA A CA 1
ATOM 604 C C . ALA A 1 85 ? -5.920 -13.270 15.767 1.00 94.50 85 ALA A C 1
ATOM 606 O O . ALA A 1 85 ? -5.649 -12.106 15.468 1.00 94.50 85 ALA A O 1
ATOM 607 N N . ALA A 1 86 ? -5.059 -14.267 15.560 1.00 94.12 86 ALA A N 1
ATOM 608 C CA . ALA A 1 86 ? -3.727 -14.051 15.007 1.00 94.12 86 ALA A CA 1
ATOM 609 C C . ALA A 1 86 ? -3.772 -13.590 13.539 1.00 94.12 86 ALA A C 1
ATOM 611 O O . ALA A 1 86 ? -4.494 -14.158 12.712 1.00 94.12 86 ALA A O 1
ATOM 612 N N . LEU A 1 87 ? -2.943 -12.594 13.212 1.00 94.62 87 LEU A N 1
ATOM 613 C CA . LEU A 1 87 ? -2.722 -12.152 11.835 1.00 94.62 87 LEU A CA 1
ATOM 614 C C . LEU A 1 87 ? -1.932 -13.196 11.046 1.00 94.62 87 LEU A C 1
ATOM 616 O O . LEU A 1 87 ? -0.991 -13.797 11.570 1.00 94.62 87 LEU A O 1
ATOM 620 N N . ASP A 1 88 ? -2.274 -13.372 9.775 1.00 95.75 88 ASP A N 1
ATOM 621 C CA . ASP A 1 88 ? -1.518 -14.241 8.875 1.00 95.75 88 ASP A CA 1
ATOM 622 C C . ASP A 1 88 ? -0.262 -13.550 8.317 1.00 95.75 88 ASP A C 1
ATOM 624 O O . ASP A 1 88 ? -0.042 -12.350 8.490 1.00 95.75 88 ASP A O 1
ATOM 628 N N . ALA A 1 89 ? 0.592 -14.322 7.643 1.00 95.00 89 ALA A N 1
ATOM 629 C CA . ALA A 1 89 ? 1.853 -13.815 7.109 1.00 95.00 89 ALA A CA 1
ATOM 630 C C . ALA A 1 89 ? 1.668 -12.700 6.062 1.00 95.00 89 ALA A C 1
ATOM 632 O O . ALA A 1 89 ? 2.493 -11.790 5.989 1.00 95.00 89 ALA A O 1
ATOM 633 N N . SER A 1 90 ? 0.592 -12.742 5.268 1.00 90.12 90 SER A N 1
ATOM 634 C CA . SER A 1 90 ? 0.338 -11.732 4.233 1.00 90.12 90 SER A CA 1
ATOM 635 C C . SER A 1 90 ? -0.111 -10.410 4.852 1.00 90.12 90 SER A C 1
ATOM 637 O O . SER A 1 90 ? 0.338 -9.344 4.436 1.00 90.12 90 SER A O 1
ATOM 639 N N . GLU A 1 91 ? -0.948 -10.472 5.883 1.00 92.81 91 GLU A N 1
ATOM 640 C CA . GLU A 1 91 ? -1.377 -9.313 6.665 1.00 92.81 91 GLU A CA 1
ATOM 641 C C . GLU A 1 91 ? -0.209 -8.680 7.424 1.00 92.81 91 GLU A C 1
ATOM 643 O O . GLU A 1 91 ? -0.026 -7.465 7.376 1.00 92.81 91 GLU A O 1
ATOM 648 N N . GLN A 1 92 ? 0.629 -9.488 8.078 1.00 92.69 92 GLN A N 1
ATOM 649 C CA . GLN A 1 92 ? 1.836 -8.998 8.750 1.00 92.69 92 GLN A CA 1
ATOM 650 C C . GLN A 1 92 ? 2.793 -8.332 7.757 1.00 92.69 92 GLN A C 1
ATOM 652 O O . GLN A 1 92 ? 3.336 -7.262 8.030 1.00 92.69 92 GLN A O 1
ATOM 657 N N . GLN A 1 93 ? 2.972 -8.930 6.577 1.00 89.69 93 GLN A N 1
ATOM 658 C CA . GLN A 1 93 ? 3.787 -8.343 5.522 1.00 89.69 93 GLN A CA 1
ATOM 659 C C . GLN A 1 93 ? 3.213 -7.005 5.043 1.00 89.69 93 GLN A C 1
ATOM 661 O O . GLN A 1 93 ? 3.974 -6.050 4.896 1.00 89.69 93 GLN A O 1
ATOM 666 N N . LEU A 1 94 ? 1.893 -6.897 4.854 1.00 89.56 94 LEU A N 1
ATOM 667 C CA . LEU A 1 94 ? 1.248 -5.630 4.502 1.00 89.56 94 LEU A CA 1
ATOM 668 C C . LEU A 1 94 ? 1.553 -4.545 5.542 1.00 89.56 94 LEU A C 1
ATOM 670 O O . LEU A 1 94 ? 1.938 -3.439 5.167 1.00 89.56 94 LEU A O 1
ATOM 674 N N . LEU A 1 95 ? 1.423 -4.871 6.832 1.00 90.81 95 LEU A N 1
ATOM 675 C CA . LEU A 1 95 ? 1.699 -3.951 7.940 1.00 90.81 95 LEU A CA 1
ATOM 676 C C . LEU A 1 95 ? 3.171 -3.514 8.011 1.00 90.81 95 LEU A C 1
ATOM 678 O O . LEU A 1 95 ? 3.443 -2.390 8.420 1.00 90.81 95 LEU A O 1
ATOM 682 N N . ASN A 1 96 ? 4.104 -4.366 7.586 1.00 87.31 96 ASN A N 1
ATOM 683 C CA . ASN A 1 96 ? 5.534 -4.045 7.544 1.00 87.31 96 ASN A CA 1
ATOM 684 C C . ASN A 1 96 ? 5.938 -3.216 6.315 1.00 87.31 96 ASN A C 1
ATOM 686 O O . ASN A 1 96 ? 6.963 -2.541 6.344 1.00 87.31 96 ASN A O 1
ATOM 690 N N . MET A 1 97 ? 5.174 -3.298 5.223 1.00 83.25 97 MET A N 1
ATOM 691 C CA . MET A 1 97 ? 5.471 -2.584 3.976 1.00 83.25 97 MET A CA 1
ATOM 692 C C . MET A 1 97 ? 4.782 -1.218 3.883 1.00 83.25 97 MET A C 1
ATOM 694 O O . MET A 1 97 ? 5.229 -0.355 3.132 1.00 83.25 97 MET A O 1
ATOM 698 N N . THR A 1 98 ? 3.684 -1.016 4.611 1.00 82.44 98 THR A N 1
ATOM 699 C CA . THR A 1 98 ? 2.976 0.268 4.649 1.00 82.44 98 THR A CA 1
ATOM 700 C C . THR A 1 98 ? 3.740 1.308 5.471 1.00 82.44 98 THR A C 1
ATOM 702 O O . THR A 1 98 ? 4.290 1.017 6.529 1.00 82.44 98 THR A O 1
ATOM 705 N N . THR A 1 99 ? 3.723 2.561 5.019 1.00 78.06 99 THR A N 1
ATOM 706 C CA . THR A 1 99 ? 4.248 3.712 5.775 1.00 78.06 99 THR A CA 1
ATOM 707 C C . THR A 1 99 ? 3.267 4.223 6.831 1.00 78.06 99 THR A C 1
ATOM 709 O O . THR A 1 99 ? 3.657 4.928 7.761 1.00 78.06 99 THR A O 1
ATOM 712 N N . LEU A 1 100 ? 1.982 3.881 6.699 1.00 82.12 100 LEU A N 1
ATOM 713 C CA . LEU A 1 100 ? 0.945 4.267 7.650 1.00 82.12 100 LEU A CA 1
ATOM 714 C C . LEU A 1 100 ? 0.892 3.296 8.829 1.00 82.12 100 LEU A C 1
ATOM 716 O O . LEU A 1 100 ? 0.956 2.087 8.602 1.00 82.12 100 LEU A O 1
ATOM 720 N N . PRO A 1 101 ? 0.659 3.777 10.066 1.00 87.94 101 PRO A N 1
ATOM 721 C CA . PRO A 1 101 ? 0.481 2.924 11.239 1.00 87.94 101 PRO A CA 1
ATOM 722 C C . PRO A 1 101 ? -0.905 2.243 11.235 1.00 87.94 101 PRO A C 1
ATOM 724 O O . PRO A 1 101 ? -1.698 2.411 12.163 1.00 87.94 101 PRO A O 1
ATOM 727 N N . LEU A 1 102 ? -1.204 1.467 10.185 1.00 89.19 102 LEU A N 1
ATOM 728 C CA . LEU A 1 102 ? -2.518 0.870 9.916 1.00 89.19 102 LEU A CA 1
ATOM 729 C C . LEU A 1 102 ? -3.031 0.057 11.099 1.00 89.19 102 LEU A C 1
ATOM 731 O O . LEU A 1 102 ? -4.171 0.240 11.516 1.00 89.19 102 LEU A O 1
ATOM 735 N N . TYR A 1 103 ? -2.179 -0.790 11.680 1.00 91.25 103 TYR A N 1
ATOM 736 C CA . TYR A 1 103 ? -2.564 -1.618 12.820 1.00 91.25 103 TYR A CA 1
ATOM 737 C C . TYR A 1 103 ? -3.044 -0.774 14.004 1.00 91.25 103 TYR A C 1
ATOM 739 O O . TYR A 1 103 ? -4.098 -1.049 14.570 1.00 91.25 103 TYR A O 1
ATOM 747 N N . LYS A 1 104 ? -2.312 0.297 14.346 1.00 89.88 104 LYS A N 1
ATOM 748 C CA . LYS A 1 104 ? -2.691 1.198 15.441 1.00 89.88 104 LYS A CA 1
ATOM 749 C C . LYS A 1 104 ? -4.032 1.871 15.153 1.00 89.88 104 LYS A C 1
ATOM 751 O O . LYS A 1 104 ? -4.882 1.919 16.035 1.00 89.88 104 LYS A O 1
ATOM 756 N N . MET A 1 105 ? -4.231 2.361 13.929 1.00 89.31 105 MET A N 1
ATOM 757 C CA . MET A 1 105 ? -5.483 3.015 13.535 1.00 89.31 105 MET A CA 1
ATOM 758 C C . MET A 1 105 ? -6.680 2.060 13.647 1.00 89.31 105 MET A C 1
ATOM 760 O O . MET A 1 105 ? -7.705 2.428 14.220 1.00 89.31 105 MET A O 1
ATOM 764 N N . LEU A 1 106 ? -6.538 0.824 13.160 1.00 89.25 106 LEU A N 1
ATOM 765 C CA . LEU A 1 106 ? -7.560 -0.222 13.273 1.00 89.25 106 LEU A CA 1
ATOM 766 C C . LEU A 1 106 ? -7.827 -0.604 14.738 1.00 89.25 106 LEU A C 1
ATOM 768 O O . LEU A 1 106 ? -8.982 -0.675 15.153 1.00 89.25 106 LEU A O 1
ATOM 772 N N . ALA A 1 107 ? -6.774 -0.772 15.541 1.00 89.19 107 ALA A N 1
ATOM 773 C CA . ALA A 1 107 ? -6.882 -1.117 16.956 1.00 89.19 107 ALA A CA 1
ATOM 774 C C . ALA A 1 107 ? -7.583 -0.029 17.780 1.00 89.19 107 ALA A C 1
ATOM 776 O O . ALA A 1 107 ? -8.460 -0.337 18.585 1.00 89.19 107 ALA A O 1
ATOM 777 N N . VAL A 1 108 ? -7.255 1.248 17.557 1.00 89.44 108 VAL A N 1
ATOM 778 C CA . VAL A 1 108 ? -7.911 2.375 18.241 1.00 89.44 108 VAL A CA 1
ATOM 779 C C . VAL A 1 108 ? -9.408 2.404 17.940 1.00 89.44 108 VAL A C 1
ATOM 781 O O . VAL A 1 108 ? -10.209 2.598 18.853 1.00 89.44 108 VAL A O 1
ATOM 784 N N . GLN A 1 109 ? -9.812 2.164 16.691 1.00 85.06 109 GLN A N 1
ATOM 785 C CA . GLN A 1 109 ? -11.235 2.111 16.353 1.00 85.06 109 GLN A CA 1
ATOM 786 C C . GLN A 1 109 ? -11.947 0.912 16.974 1.00 85.06 109 GLN A C 1
ATOM 788 O O . GLN A 1 109 ? -13.047 1.071 17.505 1.00 85.06 109 GLN A O 1
ATOM 793 N N . ALA A 1 110 ? -11.313 -0.262 16.960 1.00 86.25 110 ALA A N 1
ATOM 794 C CA . ALA A 1 110 ? -11.853 -1.450 17.606 1.00 86.25 110 ALA A CA 1
ATOM 795 C C . ALA A 1 110 ? -12.068 -1.227 19.115 1.00 86.25 110 ALA A C 1
ATOM 797 O O . ALA A 1 110 ? -13.141 -1.545 19.624 1.00 86.25 110 ALA A O 1
ATOM 798 N N . MET A 1 111 ? -11.103 -0.605 19.806 1.00 85.50 111 MET A N 1
ATOM 799 C CA . MET A 1 111 ? -11.221 -0.233 21.226 1.00 85.50 111 MET A CA 1
ATOM 800 C C . MET A 1 111 ? -12.296 0.828 21.480 1.00 85.50 111 MET A C 1
ATOM 802 O O . MET A 1 111 ? -12.982 0.778 22.494 1.00 85.50 111 MET A O 1
ATOM 806 N N . ALA A 1 112 ? -12.491 1.765 20.549 1.00 84.75 112 ALA A N 1
ATOM 807 C CA . ALA A 1 112 ? -13.588 2.731 20.598 1.00 84.75 112 ALA A CA 1
ATOM 808 C C . ALA A 1 112 ? -14.964 2.118 20.285 1.00 84.75 112 ALA A C 1
ATOM 810 O O . ALA A 1 112 ? -15.942 2.857 20.172 1.00 84.75 112 ALA A O 1
ATOM 811 N N . HIS A 1 113 ? -15.048 0.794 20.100 1.00 83.50 113 HIS A N 1
ATOM 812 C CA . HIS A 1 113 ? -16.234 0.082 19.621 1.00 83.50 113 HIS A CA 1
ATOM 813 C C . HIS A 1 113 ? -16.808 0.667 18.319 1.00 83.50 113 HIS A C 1
ATOM 815 O O . HIS A 1 113 ? -17.990 0.507 18.019 1.00 83.50 113 HIS A O 1
ATOM 821 N N . GLN A 1 114 ? -15.963 1.324 17.522 1.00 82.12 114 GLN A N 1
ATOM 822 C CA . GLN A 1 114 ? -16.326 1.920 16.244 1.00 82.12 114 GLN A CA 1
ATOM 823 C C . GLN A 1 114 ? -15.871 1.025 15.092 1.00 82.12 114 GLN A C 1
ATOM 825 O O . GLN A 1 114 ? -14.958 0.201 15.226 1.00 82.12 114 GLN A O 1
ATOM 830 N N . ASN A 1 115 ? -16.533 1.162 13.950 1.00 77.56 115 ASN A N 1
ATOM 831 C CA . ASN A 1 115 ? -16.101 0.542 12.705 1.00 77.56 115 ASN A CA 1
ATOM 832 C C . ASN A 1 115 ? -15.678 1.643 11.746 1.00 77.56 115 ASN A C 1
ATOM 834 O O . ASN A 1 115 ? -16.335 2.683 11.672 1.00 77.56 115 ASN A O 1
ATOM 838 N N . PHE A 1 116 ? -14.648 1.356 10.957 1.00 77.81 116 PHE A N 1
ATOM 839 C CA . PHE A 1 116 ? -14.458 2.082 9.717 1.00 77.81 116 PHE A CA 1
ATOM 840 C C . PHE A 1 116 ? -15.695 1.860 8.848 1.00 77.81 116 PHE A C 1
ATOM 842 O O . PHE A 1 116 ? -16.146 0.723 8.670 1.00 77.81 116 PHE A O 1
ATOM 849 N N . ALA A 1 117 ? -16.269 2.946 8.337 1.00 84.25 117 ALA A N 1
ATOM 850 C CA . ALA A 1 117 ? -17.271 2.835 7.289 1.00 84.25 117 ALA A CA 1
ATOM 851 C C . ALA A 1 117 ? -16.616 2.238 6.033 1.00 84.25 117 ALA A C 1
ATOM 853 O O . ALA A 1 117 ? -15.427 2.449 5.798 1.00 84.25 117 ALA A O 1
ATOM 854 N N . ASP A 1 118 ? -17.385 1.543 5.192 1.00 81.88 118 ASP A N 1
ATOM 855 C CA . ASP A 1 118 ? -16.842 0.896 3.985 1.00 81.88 118 ASP A CA 1
ATOM 856 C C . ASP A 1 118 ? -16.094 1.887 3.070 1.00 81.88 118 ASP A C 1
ATOM 858 O O . ASP A 1 118 ? -15.033 1.573 2.533 1.00 81.88 118 ASP A O 1
ATOM 862 N N . GLY A 1 119 ? -16.574 3.135 2.993 1.00 82.69 119 GLY A N 1
ATOM 863 C CA . GLY A 1 119 ? -15.882 4.219 2.289 1.00 82.69 119 GLY A CA 1
ATOM 864 C C . GLY A 1 119 ? -14.534 4.609 2.911 1.00 82.69 119 GLY A C 1
ATOM 865 O O . GLY A 1 119 ? -13.593 4.906 2.180 1.00 82.69 119 GLY A O 1
ATOM 866 N N . GLU A 1 120 ? -14.394 4.560 4.238 1.00 82.88 120 GLU A N 1
ATOM 867 C CA . GLU A 1 120 ? -13.117 4.832 4.912 1.00 82.88 120 GLU A CA 1
ATOM 868 C C . GLU A 1 120 ? -12.128 3.676 4.727 1.00 82.88 120 GLU A C 1
ATOM 870 O O . GLU A 1 120 ? -10.946 3.916 4.490 1.00 82.88 120 GLU A O 1
ATOM 875 N N . THR A 1 121 ? -12.604 2.427 4.773 1.00 85.12 121 THR A N 1
ATOM 876 C CA . THR A 1 121 ? -11.788 1.252 4.436 1.00 85.12 121 THR A CA 1
ATOM 877 C C . THR A 1 121 ? -11.329 1.316 2.981 1.00 85.12 121 THR A C 1
ATOM 879 O O . THR A 1 121 ? -10.162 1.055 2.696 1.00 85.12 121 THR A O 1
ATOM 882 N N . SER A 1 122 ? -12.210 1.700 2.053 1.00 85.75 122 SER A N 1
ATOM 883 C CA . SER A 1 122 ? -11.857 1.881 0.642 1.00 85.75 122 SER A CA 1
ATOM 884 C C . SER A 1 122 ? -10.816 2.986 0.454 1.00 85.75 122 SER A C 1
ATOM 886 O O . SER A 1 122 ? -9.860 2.790 -0.291 1.00 85.75 122 SER A O 1
ATOM 888 N N . ALA A 1 123 ? -10.953 4.111 1.161 1.00 83.25 123 ALA A N 1
ATOM 889 C CA . ALA A 1 123 ? -9.971 5.193 1.128 1.00 83.25 123 ALA A CA 1
ATOM 890 C C . ALA A 1 123 ? -8.611 4.743 1.687 1.00 83.25 123 ALA A C 1
ATOM 892 O O . ALA A 1 123 ? -7.577 4.973 1.063 1.00 83.25 123 ALA A O 1
ATOM 893 N N . LEU A 1 124 ? -8.593 4.036 2.825 1.00 84.25 124 LEU A N 1
ATOM 894 C CA . LEU A 1 124 ? -7.368 3.441 3.371 1.00 84.25 124 LEU A CA 1
ATOM 895 C C . LEU A 1 124 ? -6.729 2.461 2.386 1.00 84.25 124 LEU A C 1
ATOM 897 O O . LEU A 1 124 ? -5.519 2.506 2.177 1.00 84.25 124 LEU A O 1
ATOM 901 N N . ALA A 1 125 ? -7.527 1.594 1.765 1.00 87.88 125 ALA A N 1
ATOM 902 C CA . ALA A 1 125 ? -7.040 0.637 0.783 1.00 87.88 125 ALA A CA 1
ATOM 903 C C . ALA A 1 125 ? -6.442 1.333 -0.443 1.00 87.88 125 ALA A C 1
ATOM 905 O O . ALA A 1 125 ? -5.399 0.907 -0.932 1.00 87.88 125 ALA A O 1
ATOM 906 N N . GLU A 1 126 ? -7.057 2.419 -0.909 1.00 83.00 126 GLU A N 1
ATOM 907 C CA . GLU A 1 126 ? -6.530 3.243 -1.992 1.00 83.00 126 GLU A CA 1
ATOM 908 C C . GLU A 1 126 ? -5.184 3.878 -1.628 1.00 83.00 126 GLU A C 1
ATOM 910 O O . GLU A 1 126 ? -4.221 3.723 -2.380 1.00 83.00 126 GLU A O 1
ATOM 915 N N . ILE A 1 127 ? -5.089 4.521 -0.462 1.00 81.06 127 ILE A N 1
ATOM 916 C CA . ILE A 1 127 ? -3.849 5.151 0.008 1.00 81.06 127 ILE A CA 1
ATOM 917 C C . ILE A 1 127 ? -2.724 4.115 0.118 1.00 81.06 127 ILE A C 1
ATOM 919 O O . ILE A 1 127 ? -1.614 4.320 -0.376 1.00 81.06 127 ILE A O 1
ATOM 923 N N . VAL A 1 128 ? -3.004 2.982 0.764 1.00 85.38 128 VAL A N 1
ATOM 924 C CA . VAL A 1 128 ? -2.008 1.929 0.990 1.00 85.38 128 VAL A CA 1
ATOM 925 C C . VAL A 1 128 ? -1.610 1.270 -0.329 1.00 85.38 128 VAL A C 1
ATOM 927 O O . VAL A 1 128 ? -0.429 0.997 -0.520 1.00 85.38 128 VAL A O 1
ATOM 930 N N . ALA A 1 129 ? -2.546 1.065 -1.263 1.00 84.25 129 ALA A N 1
ATOM 931 C CA . ALA A 1 129 ? -2.247 0.529 -2.591 1.00 84.25 129 ALA A CA 1
ATOM 932 C C . ALA A 1 129 ? -1.304 1.439 -3.375 1.00 84.25 129 ALA A C 1
ATOM 934 O O . ALA A 1 129 ? -0.337 0.948 -3.956 1.00 84.25 129 ALA A O 1
ATOM 935 N N . VAL A 1 130 ? -1.555 2.749 -3.362 1.00 79.00 130 VAL A N 1
ATOM 936 C CA . VAL A 1 130 ? -0.698 3.734 -4.029 1.00 79.00 130 VAL A CA 1
ATOM 937 C C . VAL A 1 130 ? 0.693 3.753 -3.401 1.00 79.00 130 VAL A C 1
ATOM 939 O O . VAL A 1 130 ? 1.677 3.574 -4.114 1.00 79.00 130 VAL A O 1
ATOM 942 N N . ASN A 1 131 ? 0.787 3.878 -2.074 1.00 77.44 131 ASN A N 1
ATOM 943 C CA . ASN A 1 131 ? 2.075 3.911 -1.374 1.00 77.44 131 ASN A CA 1
ATOM 944 C C . ASN A 1 131 ? 2.886 2.628 -1.598 1.00 77.44 131 ASN A C 1
ATOM 946 O O . ASN A 1 131 ? 4.092 2.680 -1.845 1.00 77.44 131 ASN A O 1
ATOM 950 N N . LEU A 1 132 ? 2.225 1.469 -1.538 1.00 81.94 132 LEU A N 1
ATOM 951 C CA . LEU A 1 132 ? 2.863 0.177 -1.762 1.00 81.94 132 LEU A CA 1
ATOM 952 C C . LEU A 1 132 ? 3.351 0.042 -3.206 1.00 81.94 132 LEU A C 1
ATOM 954 O O . LEU A 1 132 ? 4.477 -0.401 -3.430 1.00 81.94 132 LEU A O 1
ATOM 958 N N . LEU A 1 133 ? 2.533 0.449 -4.180 1.00 79.06 133 LEU A N 1
ATOM 959 C CA . LEU A 1 133 ? 2.910 0.433 -5.589 1.00 79.06 133 LEU A CA 1
ATOM 960 C C . LEU A 1 133 ? 4.103 1.362 -5.854 1.00 79.06 133 LEU A C 1
ATOM 962 O O . LEU A 1 133 ? 5.034 0.952 -6.547 1.00 79.06 133 LEU A O 1
ATOM 966 N N . SER A 1 134 ? 4.124 2.555 -5.251 1.00 76.12 134 SER A N 1
ATOM 967 C CA . SER A 1 134 ? 5.269 3.474 -5.303 1.00 76.12 134 SER A CA 1
ATOM 968 C C . SER A 1 134 ? 6.533 2.859 -4.739 1.00 76.12 134 SER A C 1
ATOM 970 O O . SER A 1 134 ? 7.534 2.797 -5.451 1.00 76.12 134 SER A O 1
ATOM 972 N N . SER A 1 135 ? 6.473 2.287 -3.539 1.00 78.25 135 SER A N 1
ATOM 973 C CA . SER A 1 135 ? 7.630 1.621 -2.938 1.00 78.25 135 SER A CA 1
ATOM 974 C C . SER A 1 135 ? 8.131 0.435 -3.777 1.00 78.25 135 SER A C 1
ATOM 976 O O . SER A 1 135 ? 9.336 0.269 -3.972 1.00 78.25 135 SER A O 1
ATOM 978 N N . MET A 1 136 ? 7.224 -0.373 -4.336 1.00 78.75 136 MET A N 1
ATOM 979 C CA . MET A 1 136 ? 7.585 -1.494 -5.210 1.00 78.75 136 MET A CA 1
ATOM 980 C C . MET A 1 136 ? 8.259 -1.024 -6.502 1.00 78.75 136 MET A C 1
ATOM 982 O O . MET A 1 136 ? 9.251 -1.619 -6.930 1.00 78.75 136 MET A O 1
ATOM 986 N N . ILE A 1 137 ? 7.743 0.040 -7.122 1.00 74.94 137 ILE A N 1
ATOM 987 C CA . ILE A 1 137 ? 8.302 0.597 -8.355 1.00 74.94 137 ILE A CA 1
ATOM 988 C C . ILE A 1 137 ? 9.674 1.220 -8.095 1.00 74.94 137 ILE A C 1
ATOM 990 O O . ILE A 1 137 ? 10.593 0.977 -8.876 1.00 74.94 137 ILE A O 1
ATOM 994 N N . GLU A 1 138 ? 9.849 1.955 -6.998 1.00 74.50 138 GLU A N 1
ATOM 995 C CA . GLU A 1 138 ? 11.151 2.491 -6.586 1.00 74.50 138 GLU A CA 1
ATOM 996 C C . GLU A 1 138 ? 12.164 1.372 -6.331 1.00 74.50 138 GLU A C 1
ATOM 998 O O . GLU A 1 138 ? 13.246 1.380 -6.918 1.00 74.50 138 GLU A O 1
ATOM 1003 N N . ASN A 1 139 ? 11.791 0.340 -5.565 1.00 77.31 139 ASN A N 1
ATOM 1004 C CA . ASN A 1 139 ? 12.672 -0.799 -5.301 1.00 77.31 139 ASN A CA 1
ATOM 1005 C C . ASN A 1 139 ? 13.077 -1.532 -6.591 1.00 77.31 139 ASN A C 1
ATOM 1007 O O . ASN A 1 139 ? 14.230 -1.936 -6.748 1.00 77.31 139 ASN A O 1
ATOM 1011 N N . MET A 1 140 ? 12.147 -1.685 -7.538 1.00 74.06 140 MET A N 1
ATOM 1012 C CA . MET A 1 140 ? 12.427 -2.274 -8.848 1.00 74.06 140 MET A CA 1
ATOM 1013 C C . MET A 1 140 ? 13.380 -1.395 -9.670 1.00 74.06 140 MET A C 1
ATOM 1015 O O . MET A 1 140 ? 14.340 -1.909 -10.246 1.00 74.06 140 MET A O 1
ATOM 1019 N N . LEU A 1 141 ? 13.149 -0.079 -9.705 1.00 71.56 141 LEU A N 1
ATOM 1020 C CA . LEU A 1 141 ? 14.013 0.887 -10.389 1.00 71.56 141 LEU A CA 1
ATOM 1021 C C . LEU A 1 141 ? 15.431 0.889 -9.803 1.00 71.56 141 LEU A C 1
ATOM 1023 O O . LEU A 1 141 ? 16.402 0.968 -10.556 1.00 71.56 141 LEU A O 1
ATOM 1027 N N . ASP A 1 142 ? 15.565 0.744 -8.488 1.00 73.44 142 ASP A N 1
ATOM 1028 C CA . ASP A 1 142 ? 16.856 0.663 -7.804 1.00 73.44 142 ASP A CA 1
ATOM 1029 C C . ASP A 1 142 ? 17.591 -0.640 -8.098 1.00 73.44 142 ASP A C 1
ATOM 1031 O O . ASP A 1 142 ? 18.783 -0.611 -8.407 1.00 73.44 142 ASP A O 1
ATOM 1035 N N . ARG A 1 143 ? 16.889 -1.779 -8.099 1.00 70.81 143 ARG A N 1
ATOM 1036 C CA . ARG A 1 143 ? 17.465 -3.071 -8.509 1.00 70.81 143 ARG A CA 1
ATOM 1037 C C . ARG A 1 143 ? 17.954 -3.038 -9.951 1.00 70.81 143 ARG A C 1
ATOM 1039 O O . ARG A 1 143 ? 19.060 -3.499 -10.226 1.00 70.81 143 ARG A O 1
ATOM 1046 N N . ILE A 1 144 ? 17.170 -2.449 -10.855 1.00 65.94 144 ILE A N 1
ATOM 1047 C CA . ILE A 1 144 ? 17.575 -2.254 -12.251 1.00 65.94 144 ILE A CA 1
ATOM 1048 C C . ILE A 1 144 ? 18.823 -1.374 -12.295 1.00 65.94 144 ILE A C 1
ATOM 1050 O O . ILE A 1 144 ? 19.829 -1.795 -12.860 1.00 65.94 144 ILE A O 1
ATOM 1054 N N . SER A 1 145 ? 18.811 -0.224 -11.614 1.00 66.38 145 SER A N 1
ATOM 1055 C CA . SER A 1 145 ? 19.963 0.679 -11.520 1.00 66.38 145 SER A CA 1
ATOM 1056 C C . SER A 1 145 ? 21.234 -0.018 -11.007 1.00 66.38 145 SER A C 1
ATOM 1058 O O . SER A 1 145 ? 22.320 0.259 -11.511 1.00 66.38 145 SER A O 1
ATOM 1060 N N . GLN A 1 146 ? 21.127 -0.927 -10.036 1.00 67.50 146 GLN A N 1
ATOM 1061 C CA . GLN A 1 146 ? 22.265 -1.682 -9.495 1.00 67.50 146 GLN A CA 1
ATOM 1062 C C . GLN A 1 146 ? 22.746 -2.784 -10.451 1.00 67.50 146 GLN A C 1
ATOM 1064 O O . GLN A 1 146 ? 23.949 -2.978 -10.608 1.00 67.50 146 GLN A O 1
ATOM 1069 N N . SER A 1 147 ? 21.827 -3.467 -11.142 1.00 59.72 147 SER A N 1
ATOM 1070 C CA . SER A 1 147 ? 22.162 -4.518 -12.118 1.00 59.72 147 SER A CA 1
ATOM 1071 C C . SER A 1 147 ? 22.911 -3.994 -13.353 1.00 59.72 147 SER A C 1
ATOM 1073 O O . SER A 1 147 ? 23.629 -4.743 -14.013 1.00 59.72 147 SER A O 1
ATOM 1075 N N . THR A 1 148 ? 22.817 -2.689 -13.630 1.00 53.75 148 THR A N 1
ATOM 1076 C CA . THR A 1 148 ? 23.484 -2.030 -14.766 1.00 53.75 148 THR A CA 1
ATOM 1077 C C . THR A 1 148 ? 25.009 -2.072 -14.709 1.00 53.75 148 THR A C 1
ATOM 1079 O O . THR A 1 148 ? 25.653 -2.000 -15.750 1.00 53.75 148 THR A O 1
ATOM 1082 N N . VAL A 1 149 ? 25.597 -2.216 -13.517 1.00 51.56 149 VAL A N 1
ATOM 1083 C CA . VAL A 1 149 ? 27.056 -2.168 -13.323 1.00 51.56 149 VAL A CA 1
ATOM 1084 C C . VAL A 1 149 ? 27.761 -3.354 -14.004 1.00 51.56 149 VAL A C 1
ATOM 1086 O O . VAL A 1 149 ? 28.952 -3.272 -14.291 1.00 51.56 149 VAL A O 1
ATOM 1089 N N . GLN A 1 150 ? 27.036 -4.436 -14.315 1.00 48.78 150 GLN A N 1
ATOM 1090 C CA . GLN A 1 150 ? 27.590 -5.628 -14.971 1.00 48.78 150 GLN A CA 1
ATOM 1091 C C . GLN A 1 150 ? 27.306 -5.727 -16.473 1.00 48.78 150 GLN A C 1
ATOM 1093 O O . GLN A 1 150 ? 27.942 -6.528 -17.158 1.00 48.78 150 GLN A O 1
ATOM 1098 N N . VAL A 1 151 ? 26.393 -4.916 -17.013 1.00 50.44 151 VAL A N 1
ATOM 1099 C CA . VAL A 1 151 ? 26.183 -4.859 -18.461 1.00 50.44 151 VAL A CA 1
ATOM 1100 C C . VAL A 1 151 ? 27.257 -3.938 -19.021 1.00 50.44 151 VAL A C 1
ATOM 1102 O O . VAL A 1 151 ? 27.090 -2.724 -18.996 1.00 50.44 151 VAL A O 1
ATOM 1105 N N . GLN A 1 152 ? 28.372 -4.496 -19.503 1.00 52.31 152 GLN A N 1
ATOM 1106 C CA . GLN A 1 152 ? 29.260 -3.770 -20.414 1.00 52.31 152 GLN A CA 1
ATOM 1107 C C . GLN A 1 152 ? 28.451 -3.520 -21.686 1.00 52.31 152 GLN A C 1
ATOM 1109 O O . GLN A 1 152 ? 28.216 -4.468 -22.441 1.00 52.31 152 GLN A O 1
ATOM 1114 N N . PRO A 1 153 ? 27.953 -2.295 -21.922 1.00 54.03 153 PRO A N 1
ATOM 1115 C CA . PRO A 1 153 ? 27.256 -2.055 -23.159 1.00 54.03 153 PRO A CA 1
ATOM 1116 C C . PRO A 1 153 ? 28.320 -2.148 -24.254 1.00 54.03 153 PRO A C 1
ATOM 1118 O O . PRO A 1 153 ? 29.377 -1.527 -24.149 1.00 54.03 153 PRO A O 1
ATOM 1121 N N . ALA A 1 154 ? 28.058 -2.941 -25.292 1.00 54.59 154 ALA A N 1
ATOM 1122 C CA . ALA A 1 154 ? 28.954 -3.040 -26.446 1.00 54.59 154 ALA A CA 1
ATOM 1123 C C . ALA A 1 154 ? 29.207 -1.665 -27.109 1.00 54.59 154 ALA A C 1
ATOM 1125 O O . ALA A 1 154 ? 30.155 -1.516 -27.873 1.00 54.59 154 ALA A O 1
ATOM 1126 N N . ASP A 1 155 ? 28.379 -0.665 -26.776 1.00 59.34 155 ASP A N 1
ATOM 1127 C CA . ASP A 1 155 ? 28.444 0.717 -27.229 1.00 59.34 155 ASP A CA 1
ATOM 1128 C C . ASP A 1 155 ? 28.174 1.700 -26.061 1.00 59.34 155 ASP A C 1
ATOM 1130 O O . ASP A 1 155 ? 27.150 1.628 -25.371 1.00 59.34 155 ASP A O 1
ATOM 1134 N N . ALA A 1 156 ? 29.098 2.635 -25.821 1.00 61.44 156 ALA A N 1
ATOM 1135 C CA . ALA A 1 156 ? 29.011 3.621 -24.741 1.00 61.44 156 ALA A CA 1
ATOM 1136 C C . ALA A 1 156 ? 27.835 4.605 -24.910 1.00 61.44 156 ALA A C 1
ATOM 1138 O O . ALA A 1 156 ? 27.294 5.093 -23.909 1.00 61.44 156 ALA A O 1
ATOM 1139 N N . GLU A 1 157 ? 27.415 4.874 -26.150 1.00 64.56 157 GLU A N 1
ATOM 1140 C CA . GLU A 1 157 ? 26.288 5.756 -26.470 1.00 64.56 157 GLU A CA 1
ATOM 1141 C C . GLU A 1 157 ? 24.955 5.110 -26.075 1.00 64.56 157 GLU A C 1
ATOM 1143 O O . GLU A 1 157 ? 24.124 5.723 -25.397 1.00 64.56 157 GLU A O 1
ATOM 1148 N N . MET A 1 158 ? 24.810 3.819 -26.370 1.00 60.44 158 MET A N 1
ATOM 1149 C CA . MET A 1 158 ? 23.647 3.011 -26.001 1.00 60.44 158 MET A CA 1
ATOM 1150 C C . MET A 1 158 ? 23.455 2.922 -24.486 1.00 60.44 158 MET A C 1
ATOM 1152 O O . MET A 1 158 ? 22.342 3.080 -23.977 1.00 60.44 158 MET A O 1
ATOM 1156 N N . GLY A 1 159 ? 24.551 2.739 -23.745 1.00 64.19 159 GLY A N 1
ATOM 1157 C CA . GLY A 1 159 ? 24.515 2.752 -22.284 1.00 64.19 159 GLY A CA 1
ATOM 1158 C C . GLY A 1 159 ? 24.068 4.101 -21.713 1.00 64.19 159 GLY A C 1
ATOM 1159 O O . GLY A 1 159 ? 23.379 4.138 -20.694 1.00 64.19 159 GLY A O 1
ATOM 1160 N N . LYS A 1 160 ? 24.439 5.217 -22.356 1.00 69.00 160 LYS A N 1
ATOM 1161 C CA . LYS A 1 160 ? 24.020 6.562 -21.938 1.00 69.00 160 LYS A CA 1
ATOM 1162 C C . LYS A 1 160 ? 22.532 6.791 -22.197 1.00 69.00 160 LYS A C 1
ATOM 1164 O O . LYS A 1 160 ? 21.826 7.167 -21.268 1.00 69.00 160 LYS A O 1
ATOM 1169 N N . MET A 1 161 ? 22.056 6.488 -23.404 1.00 66.88 161 MET A N 1
ATOM 1170 C CA . MET A 1 161 ? 20.650 6.662 -23.776 1.00 66.88 161 MET A CA 1
ATOM 1171 C C . MET A 1 161 ? 19.711 5.890 -22.838 1.00 66.88 161 MET A C 1
ATOM 1173 O O . MET A 1 161 ? 18.709 6.435 -22.383 1.00 66.88 161 MET A O 1
ATOM 1177 N N . TRP A 1 162 ? 20.047 4.649 -22.484 1.00 63.66 162 TRP A N 1
ATOM 1178 C CA . TRP A 1 162 ? 19.239 3.883 -21.535 1.00 63.66 162 TRP A CA 1
ATOM 1179 C C . TRP A 1 162 ? 19.225 4.482 -20.124 1.00 63.66 162 TRP A C 1
ATOM 1181 O O . TRP A 1 162 ? 18.171 4.534 -19.489 1.00 63.66 162 TRP A O 1
ATOM 1191 N N . ARG A 1 163 ? 20.372 4.966 -19.621 1.00 69.38 163 ARG A N 1
ATOM 1192 C CA . ARG A 1 163 ? 20.434 5.642 -18.313 1.00 69.38 163 ARG A CA 1
ATOM 1193 C C . ARG A 1 163 ? 19.589 6.915 -18.292 1.00 69.38 163 ARG A C 1
ATOM 1195 O O . ARG A 1 163 ? 18.875 7.137 -17.315 1.00 69.38 163 ARG A O 1
ATOM 1202 N N . ASP A 1 164 ? 19.628 7.703 -19.365 1.00 72.00 164 ASP A N 1
ATOM 1203 C CA . ASP A 1 164 ? 18.818 8.917 -19.504 1.00 72.00 164 ASP A CA 1
ATOM 1204 C C . ASP A 1 164 ? 17.315 8.571 -19.524 1.00 72.00 164 ASP A C 1
ATOM 1206 O O . ASP A 1 164 ? 16.517 9.188 -18.816 1.00 72.00 164 ASP A O 1
ATOM 1210 N N . GLN A 1 165 ? 16.930 7.499 -20.224 1.00 67.00 165 GLN A N 1
ATOM 1211 C CA . GLN A 1 165 ? 15.553 6.988 -20.242 1.00 67.00 165 GLN A CA 1
ATOM 1212 C C . GLN A 1 165 ? 15.092 6.450 -18.877 1.00 67.00 165 GLN A C 1
ATOM 1214 O O . GLN A 1 165 ? 13.949 6.669 -18.470 1.00 67.00 165 GLN A O 1
ATOM 1219 N N . LEU A 1 166 ? 15.970 5.770 -18.132 1.00 67.38 166 LEU A N 1
ATOM 1220 C CA . LEU A 1 166 ? 15.689 5.306 -16.770 1.00 67.38 166 LEU A CA 1
ATOM 1221 C C . LEU A 1 166 ? 15.455 6.489 -15.814 1.00 67.38 166 LEU A C 1
ATOM 1223 O O . LEU A 1 166 ? 14.534 6.454 -14.992 1.00 67.38 166 LEU A O 1
ATOM 1227 N N . ALA A 1 167 ? 16.259 7.548 -15.935 1.00 70.00 167 ALA A N 1
ATOM 1228 C CA . ALA A 1 167 ? 16.105 8.777 -15.159 1.00 70.00 167 ALA A CA 1
ATOM 1229 C C . ALA A 1 167 ? 14.802 9.522 -15.503 1.00 70.00 167 ALA A C 1
ATOM 1231 O O . ALA A 1 167 ? 14.109 10.027 -14.611 1.00 70.00 167 ALA A O 1
ATOM 1232 N N . GLU A 1 168 ? 14.412 9.534 -16.777 1.00 73.12 168 GLU A N 1
ATOM 1233 C CA . GLU A 1 168 ? 13.137 10.096 -17.213 1.00 73.12 168 GLU A CA 1
ATOM 1234 C C . GLU A 1 168 ? 11.944 9.298 -16.664 1.00 73.12 168 GLU A C 1
ATOM 1236 O O . GLU A 1 168 ? 10.999 9.883 -16.130 1.00 73.12 168 GLU A O 1
ATOM 1241 N N . ALA A 1 169 ? 11.997 7.963 -16.714 1.00 66.94 169 ALA A N 1
ATOM 1242 C CA . ALA A 1 169 ? 10.963 7.101 -16.144 1.00 66.94 169 ALA A CA 1
ATOM 1243 C C . ALA A 1 169 ? 10.796 7.326 -14.631 1.00 66.94 169 ALA A C 1
ATOM 1245 O O . ALA A 1 169 ? 9.662 7.428 -14.154 1.00 66.94 169 ALA A O 1
ATOM 1246 N N . ARG A 1 170 ? 11.907 7.480 -13.891 1.00 67.81 170 ARG A N 1
ATOM 1247 C CA . ARG A 1 170 ? 11.907 7.874 -12.469 1.00 67.81 170 ARG A CA 1
ATOM 1248 C C . ARG A 1 170 ? 11.216 9.220 -12.257 1.00 67.81 170 ARG A C 1
ATOM 1250 O O . ARG A 1 170 ? 10.341 9.329 -11.405 1.00 67.81 170 ARG A O 1
ATOM 1257 N N . THR A 1 171 ? 11.554 10.222 -13.065 1.00 71.56 171 THR A N 1
ATOM 1258 C CA . THR A 1 171 ? 10.974 11.571 -12.959 1.00 71.56 171 THR A CA 1
ATOM 1259 C C . THR A 1 171 ? 9.472 11.565 -13.231 1.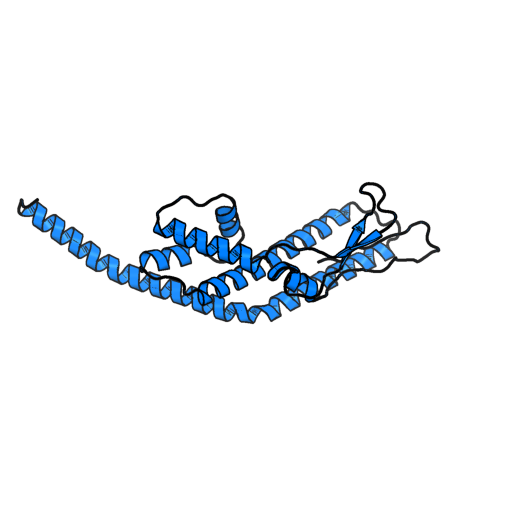00 71.56 171 THR A C 1
ATOM 1261 O O . THR A 1 171 ? 8.702 12.132 -12.458 1.00 71.56 171 THR A O 1
ATOM 1264 N N . ARG A 1 172 ? 9.028 10.879 -14.292 1.00 70.56 172 ARG A N 1
ATOM 1265 C CA . ARG A 1 172 ? 7.601 10.743 -14.623 1.00 70.56 172 ARG A CA 1
ATOM 1266 C C . ARG A 1 172 ? 6.834 10.000 -13.527 1.00 70.56 172 ARG A C 1
ATOM 1268 O O . ARG A 1 172 ? 5.692 10.352 -13.245 1.00 70.56 172 ARG A O 1
ATOM 1275 N N . TYR A 1 173 ? 7.450 8.998 -12.898 1.00 66.88 173 TYR A N 1
ATOM 1276 C CA . TYR A 1 173 ? 6.853 8.289 -11.767 1.00 66.88 173 TYR A CA 1
ATOM 1277 C C . TYR A 1 173 ? 6.711 9.191 -10.535 1.00 66.88 173 TYR A C 1
ATOM 1279 O O . TYR A 1 173 ? 5.612 9.332 -10.005 1.00 66.88 173 TYR A O 1
ATOM 1287 N N . ALA A 1 174 ? 7.781 9.888 -10.147 1.00 66.38 174 ALA A N 1
ATOM 1288 C CA . ALA A 1 174 ? 7.762 10.826 -9.028 1.00 66.38 174 ALA A CA 1
ATOM 1289 C C . ALA A 1 174 ? 6.742 11.964 -9.237 1.00 66.38 174 ALA A C 1
ATOM 1291 O O . ALA A 1 174 ? 6.029 12.351 -8.316 1.00 66.38 174 ALA A O 1
ATOM 1292 N N . GLN A 1 175 ? 6.601 12.475 -10.465 1.00 67.56 175 GLN A N 1
ATOM 1293 C CA . GLN A 1 175 ? 5.574 13.470 -10.801 1.00 67.56 175 GLN A CA 1
ATOM 1294 C C . GLN A 1 175 ? 4.139 12.928 -10.674 1.00 67.56 175 GLN A C 1
ATOM 1296 O O . GLN A 1 175 ? 3.226 13.691 -10.351 1.00 67.56 175 GLN A O 1
ATOM 1301 N N . ARG A 1 176 ? 3.917 11.628 -10.907 1.00 65.31 176 ARG A N 1
ATOM 1302 C CA . ARG A 1 176 ? 2.614 10.974 -10.702 1.00 65.31 176 ARG A CA 1
ATOM 1303 C C . ARG A 1 176 ? 2.310 10.746 -9.227 1.00 65.31 176 ARG A C 1
ATOM 1305 O O . ARG A 1 176 ? 1.192 11.033 -8.813 1.00 65.31 176 ARG A O 1
ATOM 1312 N N . ASP A 1 177 ? 3.298 10.325 -8.446 1.00 60.59 177 ASP A N 1
ATOM 1313 C CA . ASP A 1 177 ? 3.189 10.228 -6.986 1.00 60.59 177 ASP A CA 1
ATOM 1314 C C . ASP A 1 177 ? 2.753 11.580 -6.383 1.00 60.59 177 ASP A C 1
ATOM 1316 O O . ASP A 1 177 ? 1.849 11.653 -5.553 1.00 60.59 177 ASP A O 1
ATOM 1320 N N . ILE A 1 178 ? 3.266 12.690 -6.936 1.00 57.25 178 ILE A N 1
ATOM 1321 C CA . ILE A 1 178 ? 2.840 14.052 -6.580 1.00 57.25 178 ILE A CA 1
ATOM 1322 C C . ILE A 1 178 ? 1.374 14.344 -6.947 1.00 57.25 178 ILE A C 1
ATOM 1324 O O . ILE A 1 178 ? 0.703 15.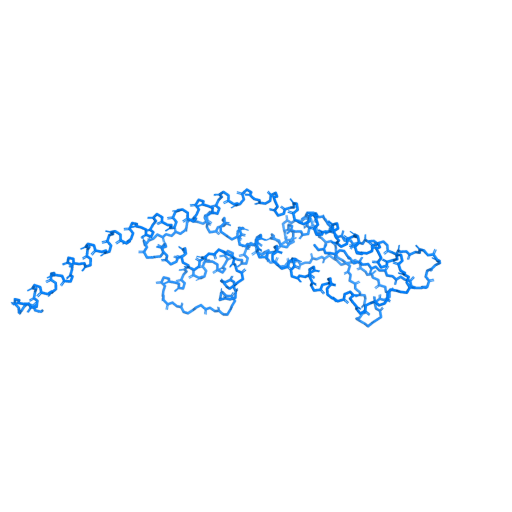031 -6.181 1.00 57.25 178 ILE A O 1
ATOM 1328 N N . LYS A 1 179 ? 0.851 13.846 -8.074 1.00 55.97 179 LYS A N 1
ATOM 1329 C CA . LYS A 1 179 ? -0.569 14.022 -8.444 1.00 55.97 179 LYS A CA 1
ATOM 1330 C C . LYS A 1 179 ? -1.514 13.157 -7.610 1.00 55.97 179 LYS A C 1
ATOM 1332 O O . LYS A 1 179 ? -2.652 13.553 -7.391 1.00 55.97 179 LYS A O 1
ATOM 1337 N N . LEU A 1 180 ? -1.041 12.024 -7.098 1.00 57.12 180 LEU A N 1
ATOM 1338 C CA . LEU A 1 180 ? -1.810 11.165 -6.197 1.00 57.12 180 LEU A CA 1
ATOM 1339 C C . LEU A 1 180 ? -1.918 11.744 -4.773 1.00 57.12 180 LEU A C 1
ATOM 1341 O O . LEU A 1 180 ? -2.693 11.224 -3.975 1.00 57.12 180 LEU A O 1
ATOM 1345 N N . LYS A 1 181 ? -1.241 12.863 -4.462 1.00 53.94 181 LYS A N 1
ATOM 1346 C CA . LYS A 1 181 ? -1.293 13.569 -3.165 1.00 53.94 181 LYS A CA 1
ATOM 1347 C C . LYS A 1 181 ? -2.670 14.097 -2.750 1.00 53.94 181 LYS A C 1
ATOM 1349 O O . LYS A 1 181 ? -2.808 14.484 -1.596 1.00 53.94 181 LYS A O 1
ATOM 1354 N N . ASP A 1 182 ? -3.705 14.060 -3.587 1.00 59.66 182 ASP A N 1
ATOM 1355 C CA . ASP A 1 182 ? -5.079 14.258 -3.089 1.00 59.66 182 ASP A CA 1
ATOM 1356 C C . ASP A 1 182 ? -5.452 13.214 -2.014 1.00 59.66 182 ASP A C 1
ATOM 1358 O O . ASP A 1 182 ? -6.168 13.517 -1.054 1.00 59.66 182 ASP A O 1
ATOM 1362 N N . THR A 1 183 ? -4.850 12.022 -2.076 1.00 63.19 183 THR A N 1
ATOM 1363 C CA . THR A 1 183 ? -4.944 10.997 -1.025 1.00 63.19 183 THR A CA 1
ATOM 1364 C C . THR A 1 183 ? -4.261 11.406 0.290 1.00 63.19 183 THR A C 1
ATOM 1366 O O . THR A 1 183 ? -4.610 10.884 1.349 1.00 63.19 183 THR A O 1
ATOM 1369 N N . LEU A 1 184 ? -3.348 12.386 0.287 1.00 65.19 184 LEU A N 1
ATOM 1370 C CA . LEU A 1 184 ? -2.647 12.872 1.484 1.00 65.19 184 LEU A CA 1
ATOM 1371 C C . LEU A 1 184 ? -3.590 13.630 2.426 1.00 65.19 184 LEU A C 1
ATOM 1373 O O . LEU A 1 184 ? -3.533 13.428 3.636 1.00 65.19 184 LEU A O 1
ATOM 1377 N N . ASN A 1 185 ? -4.510 14.437 1.891 1.00 72.75 185 ASN A N 1
ATOM 1378 C CA . ASN A 1 185 ? -5.518 15.125 2.707 1.00 72.75 185 ASN A CA 1
ATOM 1379 C C . ASN A 1 185 ? -6.473 14.128 3.377 1.00 72.75 185 ASN A C 1
ATOM 1381 O O . ASN A 1 185 ? -6.789 14.266 4.559 1.00 72.75 185 ASN A O 1
ATOM 1385 N N . GLN A 1 186 ? -6.878 13.084 2.648 1.00 73.06 186 GLN A N 1
ATOM 1386 C CA . GLN A 1 186 ? -7.693 11.998 3.199 1.00 73.06 186 GLN A CA 1
ATOM 1387 C C . GLN A 1 186 ? -6.922 11.206 4.263 1.00 73.06 186 GLN A C 1
ATOM 1389 O O . GLN A 1 186 ? -7.455 10.914 5.332 1.00 73.06 186 GLN A O 1
ATOM 1394 N N . THR A 1 187 ? -5.639 10.938 4.015 1.00 75.19 187 THR A N 1
ATOM 1395 C CA . THR A 1 187 ? -4.738 10.290 4.976 1.00 75.19 187 THR A CA 1
ATOM 1396 C C . THR A 1 187 ? -4.638 11.094 6.270 1.00 75.19 187 THR A C 1
ATOM 1398 O O . THR A 1 187 ? -4.825 10.542 7.353 1.00 75.19 187 THR A O 1
ATOM 1401 N N . ILE A 1 188 ? -4.400 12.407 6.177 1.00 79.75 188 ILE A N 1
ATOM 1402 C CA . ILE A 1 188 ? -4.341 13.306 7.337 1.00 79.75 188 ILE A CA 1
ATOM 1403 C C . ILE A 1 188 ? -5.670 13.293 8.097 1.00 79.75 188 ILE A C 1
ATOM 1405 O O . ILE A 1 188 ? -5.663 13.203 9.323 1.00 79.75 188 ILE A O 1
ATOM 1409 N N . ALA A 1 189 ? -6.807 13.338 7.399 1.00 84.25 189 ALA A N 1
ATOM 1410 C CA . ALA A 1 189 ? -8.120 13.289 8.036 1.00 84.25 189 ALA A CA 1
ATOM 1411 C C . ALA A 1 189 ? -8.324 11.990 8.838 1.00 84.25 189 ALA A C 1
ATOM 1413 O O . ALA A 1 189 ? -8.768 12.035 9.987 1.00 84.25 189 ALA A O 1
ATOM 1414 N N . LEU A 1 190 ? -7.936 10.844 8.273 1.00 81.19 190 LEU A N 1
ATOM 1415 C CA . LEU A 1 190 ? -8.046 9.539 8.929 1.00 81.19 190 LEU A CA 1
ATOM 1416 C C . LEU A 1 190 ? -7.091 9.408 10.124 1.00 81.19 190 LEU A C 1
ATOM 1418 O O . LEU A 1 190 ? -7.487 8.904 11.177 1.00 81.19 190 LEU A O 1
ATOM 1422 N N . ILE A 1 191 ? -5.856 9.903 10.000 1.00 85.31 191 ILE A N 1
ATOM 1423 C CA . ILE A 1 191 ? -4.891 9.952 11.109 1.00 85.31 191 ILE A CA 1
ATOM 1424 C C . ILE A 1 191 ? -5.424 10.842 12.235 1.00 85.31 191 ILE A C 1
ATOM 1426 O O . ILE A 1 191 ? -5.453 10.413 13.386 1.00 85.31 191 ILE A O 1
ATOM 1430 N N . ASN A 1 192 ? -5.910 12.043 11.919 1.00 87.25 192 ASN A N 1
ATOM 1431 C CA . ASN A 1 192 ? -6.458 12.970 12.909 1.00 87.25 192 ASN A CA 1
ATOM 1432 C C . ASN A 1 192 ? -7.668 12.376 13.636 1.00 87.25 192 ASN A C 1
ATOM 1434 O O . ASN A 1 192 ? -7.756 12.485 14.859 1.00 87.25 192 ASN A O 1
ATOM 1438 N N . LYS A 1 193 ? -8.562 11.684 12.914 1.00 86.94 193 LYS A N 1
ATOM 1439 C CA . LYS A 1 193 ? -9.669 10.928 13.520 1.00 86.94 193 LYS A CA 1
ATOM 1440 C C . LYS A 1 193 ? -9.145 9.867 14.491 1.00 86.94 193 LYS A C 1
ATOM 1442 O O . LYS A 1 193 ? -9.644 9.774 15.609 1.00 86.94 193 LYS A O 1
ATOM 1447 N N . SER A 1 194 ? -8.123 9.102 14.103 1.00 86.56 194 SER A N 1
ATOM 1448 C CA . SER A 1 194 ? -7.508 8.103 14.986 1.00 86.56 194 SER A CA 1
ATOM 1449 C C . SER A 1 194 ? -6.901 8.733 16.243 1.00 86.56 194 SER A C 1
ATOM 1451 O O . SER A 1 194 ? -7.099 8.208 17.333 1.00 86.56 194 SER A O 1
ATOM 1453 N N . VAL A 1 195 ? -6.190 9.856 16.119 1.00 88.69 195 VAL A N 1
ATOM 1454 C CA . VAL A 1 195 ? -5.580 10.564 17.260 1.00 88.69 195 VAL A CA 1
ATOM 1455 C C . VAL A 1 195 ? -6.649 11.137 18.197 1.00 88.69 195 VAL A C 1
ATOM 1457 O O . VAL A 1 195 ? -6.511 11.061 19.416 1.00 88.69 195 VAL A O 1
ATOM 1460 N N . MET A 1 196 ? -7.743 11.672 17.648 1.00 89.25 196 MET A N 1
ATOM 1461 C CA . MET A 1 196 ? -8.883 12.158 18.431 1.00 89.25 196 MET A CA 1
ATOM 1462 C C . MET A 1 196 ? -9.576 11.026 19.201 1.00 89.25 196 MET A C 1
ATOM 1464 O O . MET A 1 196 ? -9.927 11.188 20.372 1.00 89.25 196 MET A O 1
ATOM 1468 N N . LEU A 1 197 ? -9.781 9.876 18.556 1.00 86.69 197 LEU A N 1
ATOM 1469 C CA . LEU A 1 197 ? -10.351 8.702 19.215 1.00 86.69 197 LEU A CA 1
ATOM 1470 C C . LEU A 1 197 ? -9.427 8.199 20.325 1.00 86.69 197 LEU A C 1
ATOM 1472 O O . LEU A 1 197 ? -9.892 7.939 21.431 1.00 86.69 197 LEU A O 1
ATOM 1476 N N . GLU A 1 198 ? -8.122 8.134 20.066 1.00 87.94 198 GLU A N 1
ATOM 1477 C CA . GLU A 1 198 ? -7.122 7.739 21.057 1.00 87.94 198 GLU A CA 1
ATOM 1478 C C . GLU A 1 198 ? -7.130 8.666 22.281 1.00 87.94 198 GLU A C 1
ATOM 1480 O O . GLU A 1 198 ? -7.182 8.177 23.407 1.00 87.94 198 GLU A O 1
ATOM 1485 N N . SER A 1 199 ? -7.152 9.990 22.097 1.00 87.12 199 SER A N 1
ATOM 1486 C CA . SER A 1 199 ? -7.186 10.934 23.225 1.00 87.12 199 SER A CA 1
ATOM 1487 C C . SER A 1 199 ? -8.486 10.840 24.030 1.00 87.12 199 SER A C 1
ATOM 1489 O O . SER A 1 199 ? -8.466 10.900 25.259 1.00 87.12 199 SER A O 1
ATOM 1491 N N . THR A 1 200 ? -9.621 10.614 23.364 1.00 86.31 200 THR A N 1
ATOM 1492 C CA . THR A 1 200 ? -10.917 10.395 24.026 1.00 86.31 200 THR A CA 1
ATOM 1493 C C . THR A 1 200 ? -10.918 9.095 24.835 1.00 86.31 200 THR A C 1
ATOM 1495 O O . THR A 1 200 ? -11.403 9.063 25.968 1.00 86.31 200 THR A O 1
ATOM 1498 N N . LEU A 1 201 ? -10.335 8.025 24.291 1.00 83.44 201 LEU A N 1
ATOM 1499 C CA . LEU A 1 201 ? -10.170 6.752 24.993 1.00 83.44 201 LEU A CA 1
ATOM 1500 C C . LEU A 1 201 ? -9.247 6.889 26.203 1.00 83.44 201 LEU A C 1
ATOM 1502 O O . LEU A 1 201 ? -9.600 6.441 27.290 1.00 83.44 201 LEU A O 1
ATOM 1506 N N . GLN A 1 202 ? -8.110 7.570 26.060 1.00 85.00 202 GLN A N 1
ATOM 1507 C CA . GLN A 1 202 ? -7.192 7.830 27.173 1.00 85.00 202 GLN A CA 1
ATOM 1508 C C . GLN A 1 202 ? -7.879 8.626 28.292 1.00 85.00 202 GLN A C 1
ATOM 1510 O O . GLN A 1 202 ? -7.762 8.273 29.467 1.00 85.00 202 GLN A O 1
ATOM 1515 N N . ASN A 1 203 ? -8.656 9.647 27.928 1.00 82.88 203 ASN A N 1
ATOM 1516 C CA . ASN A 1 203 ? -9.377 10.495 28.876 1.00 82.88 203 ASN A CA 1
ATOM 1517 C C . ASN A 1 203 ? -10.585 9.813 29.529 1.00 82.88 203 ASN A C 1
ATOM 1519 O O . ASN A 1 203 ? -10.985 10.233 30.608 1.00 82.88 203 ASN A O 1
ATOM 1523 N N . SER A 1 204 ? -11.182 8.793 28.909 1.00 75.00 204 SER A N 1
ATOM 1524 C CA . SER A 1 204 ? -12.323 8.057 29.475 1.00 75.00 204 SER A CA 1
ATOM 1525 C C . SER A 1 204 ? -11.892 6.829 30.277 1.00 75.00 204 SER A C 1
ATOM 1527 O O . SER A 1 204 ? -12.443 6.579 31.350 1.00 75.00 204 SER A O 1
ATOM 1529 N N . MET A 1 205 ? -10.865 6.102 29.824 1.00 68.50 205 MET A N 1
ATOM 1530 C CA . MET A 1 205 ? -10.312 4.962 30.559 1.00 68.50 205 MET A CA 1
ATOM 1531 C C . MET A 1 205 ? -9.626 5.396 31.852 1.00 68.50 205 MET A C 1
ATOM 1533 O O . MET A 1 205 ? -9.863 4.770 32.876 1.00 68.50 205 MET A O 1
ATOM 1537 N N . SER A 1 206 ? -8.819 6.462 31.854 1.00 72.69 206 SER A N 1
ATOM 1538 C CA . SER A 1 206 ? -8.085 6.891 33.060 1.00 72.69 206 SER A CA 1
ATOM 1539 C C . SER A 1 206 ? -9.010 7.142 34.272 1.00 72.69 206 SER A C 1
ATOM 1541 O O . SER A 1 206 ? -8.798 6.527 35.324 1.00 72.69 206 SER A O 1
ATOM 1543 N N . PRO A 1 207 ? -10.087 7.942 34.155 1.00 71.19 207 PRO A N 1
ATOM 1544 C CA . PRO A 1 207 ? -10.986 8.208 35.274 1.00 71.19 207 PRO A CA 1
ATOM 1545 C C . PRO A 1 207 ? -11.894 7.025 35.614 1.00 71.19 207 PRO A C 1
ATOM 1547 O O . PRO A 1 207 ? -12.057 6.714 36.792 1.00 71.19 207 PRO A O 1
ATOM 1550 N N . ALA A 1 208 ? -12.463 6.337 34.615 1.00 67.56 208 ALA A N 1
ATOM 1551 C CA . ALA A 1 208 ? -13.373 5.214 34.853 1.00 67.56 208 ALA A CA 1
ATOM 1552 C C . ALA A 1 208 ? -12.647 3.987 35.423 1.00 67.56 208 ALA A C 1
ATOM 1554 O O . ALA A 1 208 ? -13.163 3.336 36.328 1.00 67.56 208 ALA A O 1
ATOM 1555 N N . MET A 1 209 ? -11.432 3.697 34.947 1.00 70.00 209 MET A N 1
ATOM 1556 C CA . MET A 1 209 ? -10.596 2.613 35.464 1.00 70.00 209 MET A CA 1
ATOM 1557 C C . MET A 1 209 ? -10.058 2.946 36.858 1.00 70.00 209 MET A C 1
ATOM 1559 O O . MET A 1 209 ? -10.056 2.089 37.731 1.00 70.00 209 MET A O 1
ATOM 1563 N N . SER A 1 210 ? -9.672 4.199 37.124 1.00 72.25 210 SER A N 1
ATOM 1564 C CA . SER A 1 210 ? -9.330 4.635 38.486 1.00 72.25 210 SER A CA 1
ATOM 1565 C C . SER A 1 210 ? -10.525 4.498 39.439 1.00 72.25 210 SER A C 1
ATOM 1567 O O . SER A 1 210 ? -10.389 3.965 40.541 1.00 72.25 210 SER A O 1
ATOM 1569 N N . ALA A 1 211 ? -11.722 4.897 39.003 1.00 74.00 211 ALA A N 1
ATOM 1570 C CA . ALA A 1 211 ? -12.946 4.763 39.786 1.00 74.00 211 ALA A CA 1
ATOM 1571 C C . ALA A 1 211 ? -13.336 3.295 40.031 1.00 74.00 211 ALA A C 1
ATOM 1573 O O . ALA A 1 211 ? -13.689 2.952 41.157 1.00 74.00 211 ALA A O 1
ATOM 1574 N N . SER A 1 212 ? -13.227 2.414 39.031 1.00 75.44 212 SER A N 1
ATOM 1575 C CA . SER A 1 212 ? -13.531 0.986 39.186 1.00 75.44 212 SER A CA 1
ATOM 1576 C C . SER A 1 212 ? -12.503 0.260 40.054 1.00 75.44 212 SER A C 1
ATOM 1578 O O . SER A 1 212 ? -12.885 -0.558 40.890 1.00 75.44 212 SER A O 1
ATOM 1580 N N . LEU A 1 213 ? -11.216 0.605 39.946 1.00 76.00 213 LEU A N 1
ATOM 1581 C CA . LEU A 1 213 ? -10.172 0.092 40.834 1.00 76.00 213 LEU A CA 1
ATOM 1582 C C . LEU A 1 213 ? -10.375 0.573 42.278 1.00 76.00 213 LEU A C 1
ATOM 1584 O O . LEU A 1 213 ? -10.210 -0.213 43.208 1.00 76.00 213 LEU A O 1
ATOM 1588 N N . ASN A 1 214 ? -10.776 1.829 42.489 1.00 78.62 21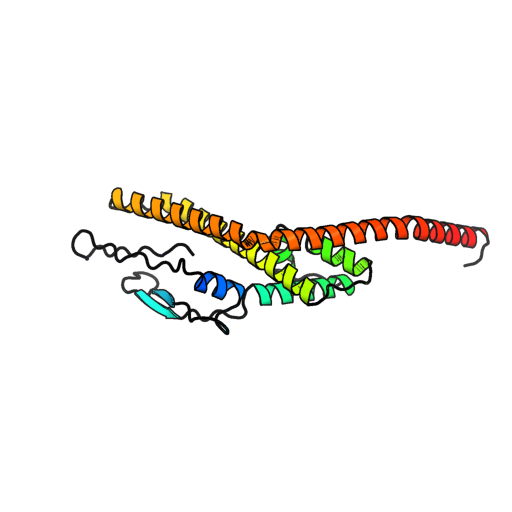4 ASN A N 1
ATOM 1589 C CA . ASN A 1 214 ? -11.091 2.350 43.822 1.00 78.62 214 ASN A CA 1
ATOM 1590 C C . ASN A 1 214 ? -12.373 1.735 44.399 1.00 78.62 214 ASN A C 1
ATOM 1592 O O . ASN A 1 214 ? -12.408 1.422 45.585 1.00 78.62 214 ASN A O 1
ATOM 1596 N N . PHE A 1 215 ? -13.394 1.504 43.574 1.00 78.25 215 PHE A N 1
ATOM 1597 C CA . PHE A 1 215 ? -14.617 0.809 43.972 1.00 78.25 215 PHE A CA 1
ATOM 1598 C C . PHE A 1 215 ? -14.342 -0.654 44.341 1.00 78.25 215 PHE A C 1
ATOM 1600 O O . PHE A 1 215 ? -14.760 -1.105 45.401 1.00 78.25 215 PHE A O 1
ATOM 1607 N N . SER A 1 216 ? -13.562 -1.373 43.529 1.00 78.38 216 SER A N 1
ATOM 1608 C CA . SER A 1 216 ? -13.120 -2.743 43.820 1.00 78.38 216 SER A CA 1
ATOM 1609 C C . SER A 1 216 ? -12.294 -2.818 45.110 1.00 78.38 216 SER A C 1
ATOM 1611 O O . SER A 1 216 ? -12.527 -3.692 45.948 1.00 78.38 216 SER A O 1
ATOM 1613 N N . ARG A 1 217 ? -11.374 -1.869 45.327 1.00 77.50 217 ARG A N 1
ATOM 1614 C CA . ARG A 1 217 ? -10.616 -1.758 46.584 1.00 77.50 217 ARG A CA 1
ATOM 1615 C C . ARG A 1 217 ? -11.515 -1.426 47.777 1.00 77.50 217 ARG A C 1
ATOM 1617 O O . ARG A 1 217 ? -11.299 -1.982 48.848 1.00 77.50 217 ARG A O 1
ATOM 1624 N N . GLY A 1 218 ? -12.524 -0.574 47.598 1.00 79.06 218 GLY A N 1
ATOM 1625 C CA . GLY A 1 218 ? -13.531 -0.261 48.616 1.00 79.06 218 GLY A CA 1
ATOM 1626 C C . GLY A 1 218 ? -14.369 -1.481 49.006 1.00 79.06 218 GLY A C 1
ATOM 1627 O O . GLY A 1 218 ? -14.452 -1.806 50.186 1.00 79.06 218 GLY A O 1
ATOM 1628 N N . LEU A 1 219 ? -14.883 -2.223 48.020 1.00 72.31 219 LEU A N 1
ATOM 1629 C CA . LEU A 1 219 ? -15.611 -3.480 48.230 1.00 72.31 219 LEU A CA 1
ATOM 1630 C C . LEU A 1 219 ? -14.758 -4.539 48.940 1.00 72.31 219 LEU A C 1
ATOM 1632 O O . LEU A 1 219 ? -15.213 -5.156 49.904 1.00 72.31 219 LEU A O 1
ATOM 1636 N N . SER A 1 220 ? -13.492 -4.683 48.531 1.00 71.19 220 SER A N 1
ATOM 1637 C CA . SER A 1 220 ? -12.534 -5.590 49.178 1.00 71.19 220 SER A CA 1
ATOM 1638 C C . SER A 1 220 ? -12.275 -5.199 50.638 1.00 71.19 220 SER A C 1
ATOM 1640 O O . SER A 1 220 ? -12.196 -6.065 51.506 1.00 71.19 220 SER A O 1
ATOM 1642 N N . ALA A 1 221 ? -12.184 -3.898 50.935 1.00 71.50 221 ALA A N 1
ATOM 1643 C CA . ALA A 1 221 ? -12.014 -3.385 52.295 1.00 71.50 221 ALA A CA 1
ATOM 1644 C C . ALA A 1 221 ? -13.272 -3.550 53.170 1.00 71.50 221 ALA A C 1
ATOM 1646 O O . ALA A 1 221 ? -13.169 -3.560 54.394 1.00 71.50 221 ALA A O 1
ATOM 1647 N N . GLN A 1 222 ? -14.448 -3.701 52.555 1.00 74.12 222 GLN A N 1
ATOM 1648 C CA . GLN A 1 222 ? -15.728 -3.945 53.227 1.00 74.12 222 GLN A CA 1
ATOM 1649 C C . GLN A 1 222 ? -16.139 -5.425 53.270 1.00 74.12 222 GLN A C 1
ATOM 1651 O O . GLN A 1 222 ? -17.190 -5.741 53.822 1.00 74.12 222 GLN A O 1
ATOM 1656 N N . GLY A 1 223 ? -15.302 -6.338 52.762 1.00 60.81 223 GLY A N 1
ATOM 1657 C CA . GLY A 1 223 ? -15.529 -7.784 52.852 1.00 60.81 223 GLY A CA 1
ATOM 1658 C C . GLY A 1 223 ? -16.675 -8.303 51.978 1.00 60.81 223 GLY A C 1
ATOM 1659 O O . GLY A 1 223 ? -17.186 -9.391 52.236 1.00 60.81 223 GLY A O 1
ATOM 1660 N N . LEU A 1 224 ? -17.083 -7.540 50.962 1.00 58.19 224 LEU A N 1
ATOM 1661 C CA . LEU A 1 224 ? -18.123 -7.919 50.009 1.00 58.19 224 LEU A CA 1
ATOM 1662 C C . LEU A 1 224 ? -17.441 -8.342 48.700 1.00 58.19 224 LEU A C 1
ATOM 1664 O O . LEU A 1 224 ? -17.082 -7.488 47.891 1.00 58.19 224 LEU A O 1
ATOM 1668 N N . ASN A 1 225 ? -17.222 -9.650 48.538 1.00 54.38 225 ASN A N 1
ATOM 1669 C CA . ASN A 1 225 ? -16.856 -10.276 47.261 1.00 54.38 225 ASN A CA 1
ATOM 1670 C C . ASN A 1 225 ? -18.091 -10.908 46.622 1.00 54.38 225 ASN A C 1
ATOM 1672 O O . ASN A 1 225 ? -18.858 -11.549 47.378 1.00 54.38 225 ASN A O 1
#

Sequence (225 aa):
LVGTIVINPKAPAGAIVGFVGPAEDAVVTALLDGTTTGTPVKILHCDESEACLNMTEQTLQAGPGLRSKIKGMIDSINSKIRTDAALDASEQQLLNMTTLPLYKMLAVQAMAHQNFADGETSALAEIVAVNLLSSMIENMLDRISQSTVQVQPADAEMGKMWRDQLAEARTRYAQRDIKLKDTLNQTIALINKSVMLESTLQNSMSPAMSASLNFSRGLSAQGLN

pLDDT: mean 73.39, std 13.45, range [41.31, 95.75]

Foldseek 3Di:
DQWDWDDDPPDPPPDRVDTPDPPDPQVVCCQAANPPPGDFDWDWDQPDDPPSNDIDIDTDHGDGHQLVVLLVLLVVLLVCLLVVHDRDPVNVVLCVQFPDNSNLLSNLCSLLVHDDDSVLSSLVSNVSSLSSVLVVVVVVLVVVVVVLVPPPDPDPVVSVVSVVSSVVSVVSSVVVSVVSCVSVVSVVVSVVVSVVSVVVCVVVCVVVVVVVVVVVVVCVVVVND

Radius of gyration: 25.7 Å; chains: 1; bounding box: 47×34×93 Å

Secondary structure (DSSP, 8-state):
-PPEEEE-TTSSTT-EEEEE----HHHHHHHHH-SSSSPPPEEEEESSTTT--SEEEEE----S-HHHHHHHHHHHHHHHHHTTPPPPHHHHHHHHH-SS-HHHHHHHHHHTT----HHHHHHHHHHHHHHHHHHHHHHHHHHHHHHGGG---SSHHHHHHHHHHHHHHHHHHHHHHHHTTHHHHHHHHHHHHHHHHHHHHHHHHHHHHHHHHHHHHHHHHTT--